Protein AF-A0A0W8DKG9-F1 (afdb_monomer)

Sequence (218 aa):
MPPPSVHRSPLKRLSLSPPVWKDQLRQRCLQRLKRDRSELLAKLRRPGARTSVSEEIQRLVAHEQHDASLSTSTAASVDDLLLMGRLKESDYLEIVHALEDALRQETEEEMDEDEELRLAEHMAELEDAELEAMLANMDLMDESQQPQQSSPEEQHQEFISVLCPICKADYLREHADTQTSVPFVTCGCGFTFHVKYVYHSVLEDFQDKIVNAFMTHR

InterPro domains:
  IPR028156 RPA-interacting protein [PTHR31742] (3-217)
  IPR028158 RPA-interacting protein, N-terminal domain [PF14766] (7-47)
  IPR028159 RPA-interacting protein, C-terminal domain [PF14768] (163-217)

Secondary structure (DSSP, 8-state):
-PPP-----------SSPPHHHHHHHHHHHHHHHHHHHHHHHHHTSTT--S-HHHHHHHHHHHHHHHHHH---S---HHHHHHTTSS-HHHHHHHHHHHHHHHHHHHHHHS-HHHHHHHHHHHHHHHHHHHHHHHHHHHTTTS-------------------B-TTTSSSBPEEE---TTS--EEE-TTS-EEE-SS-SS-HHHHHHHHHHHHHHHT-

Structure (mmCIF, N/CA/C/O backbone):
data_AF-A0A0W8DKG9-F1
#
_entry.id   AF-A0A0W8DKG9-F1
#
loop_
_atom_site.group_PDB
_atom_site.id
_atom_site.type_symbol
_atom_site.label_atom_id
_atom_site.label_alt_id
_atom_site.label_comp_id
_atom_site.label_asym_id
_atom_site.label_entity_id
_atom_site.label_seq_id
_atom_site.pdbx_PDB_ins_code
_atom_site.Cartn_x
_atom_site.Cartn_y
_atom_site.Cartn_z
_atom_site.occupancy
_atom_site.B_iso_or_equiv
_atom_site.auth_seq_id
_atom_site.auth_comp_id
_atom_site.auth_asym_id
_atom_site.auth_atom_id
_atom_site.pdbx_PDB_model_num
ATOM 1 N N . MET A 1 1 ? 63.522 -15.521 -38.983 1.00 48.81 1 MET A N 1
ATOM 2 C CA . MET A 1 1 ? 62.617 -15.662 -37.823 1.00 48.81 1 MET A CA 1
ATOM 3 C C . MET A 1 1 ? 61.750 -14.415 -37.744 1.00 48.81 1 MET A C 1
ATOM 5 O O . MET A 1 1 ? 62.336 -13.338 -37.741 1.00 48.81 1 MET A O 1
ATOM 9 N N . PRO A 1 2 ? 60.411 -14.511 -37.752 1.00 51.56 2 PRO A N 1
ATOM 10 C CA . PRO A 1 2 ? 59.555 -13.354 -37.511 1.00 51.56 2 PRO A CA 1
ATOM 11 C C . PRO A 1 2 ? 59.379 -13.119 -35.992 1.00 51.56 2 PRO A C 1
ATOM 13 O O . PRO A 1 2 ? 59.426 -14.089 -35.231 1.00 51.56 2 PRO A O 1
ATOM 16 N N . PRO A 1 3 ? 59.203 -11.866 -35.528 1.00 60.31 3 PRO A N 1
ATOM 17 C CA . PRO A 1 3 ? 58.921 -11.555 -34.124 1.00 60.31 3 PRO A CA 1
ATOM 18 C C . PRO A 1 3 ? 57.450 -11.860 -33.763 1.00 60.31 3 PRO A C 1
ATOM 20 O O . PRO A 1 3 ? 56.617 -12.006 -34.662 1.00 60.31 3 PRO A O 1
ATOM 23 N N . PRO A 1 4 ? 57.114 -11.999 -32.464 1.00 50.09 4 PRO A N 1
ATOM 24 C CA . PRO A 1 4 ? 55.884 -12.648 -32.032 1.00 50.09 4 PRO A CA 1
ATOM 25 C C . PRO A 1 4 ? 54.652 -11.759 -32.226 1.00 50.09 4 PRO A C 1
ATOM 27 O O . PRO A 1 4 ? 54.678 -10.545 -32.018 1.00 50.09 4 PRO A O 1
ATOM 30 N N . SER A 1 5 ? 53.545 -12.405 -32.588 1.00 51.34 5 SER A N 1
ATOM 31 C CA . SER A 1 5 ? 52.209 -11.823 -32.647 1.00 51.34 5 SER A CA 1
ATOM 32 C C . SER A 1 5 ? 51.781 -11.329 -31.265 1.00 51.34 5 SER A C 1
ATOM 34 O O . SER A 1 5 ? 51.557 -12.124 -30.349 1.00 51.34 5 SER A O 1
ATOM 36 N N . VAL A 1 6 ? 51.626 -10.015 -31.118 1.00 48.12 6 VAL A N 1
ATOM 37 C CA . VAL A 1 6 ? 51.018 -9.408 -29.933 1.00 48.12 6 VAL A CA 1
ATOM 38 C C . VAL A 1 6 ? 49.518 -9.699 -29.979 1.00 48.12 6 VAL A C 1
ATOM 40 O O . VAL A 1 6 ? 48.745 -8.967 -30.597 1.00 48.12 6 VAL A O 1
ATOM 43 N N . HIS A 1 7 ? 49.099 -10.787 -29.333 1.00 46.31 7 HIS A N 1
ATOM 44 C CA . HIS A 1 7 ? 47.700 -11.005 -28.986 1.00 46.31 7 HIS A CA 1
ATOM 45 C C . HIS A 1 7 ? 47.266 -9.879 -28.041 1.00 46.31 7 HIS A C 1
ATOM 47 O O . HIS A 1 7 ? 47.503 -9.920 -26.835 1.00 46.31 7 HIS A O 1
ATOM 53 N N . ARG A 1 8 ? 46.633 -8.841 -28.595 1.00 50.34 8 ARG A N 1
ATOM 54 C CA . ARG A 1 8 ? 45.834 -7.904 -27.807 1.00 50.34 8 ARG A CA 1
ATOM 55 C C . ARG A 1 8 ? 44.594 -8.648 -27.329 1.00 50.34 8 ARG A C 1
ATOM 57 O O . ARG A 1 8 ? 43.607 -8.751 -28.051 1.00 50.34 8 ARG A O 1
ATOM 64 N N . SER A 1 9 ? 44.653 -9.168 -26.111 1.00 56.31 9 SER A N 1
ATOM 65 C CA . SER A 1 9 ? 43.467 -9.563 -25.361 1.00 56.31 9 SER A CA 1
ATOM 66 C C . SER A 1 9 ? 42.552 -8.339 -25.243 1.00 56.31 9 SER A C 1
ATOM 68 O O . SER A 1 9 ? 43.002 -7.308 -24.730 1.00 56.31 9 SER A O 1
ATOM 70 N N . PRO A 1 10 ? 41.286 -8.387 -25.690 1.00 50.31 10 PRO A N 1
ATOM 71 C CA . PRO A 1 10 ? 40.353 -7.331 -25.365 1.00 50.31 10 PRO A CA 1
ATOM 72 C C . PRO A 1 10 ? 40.007 -7.503 -23.888 1.00 50.31 10 PRO A C 1
ATOM 74 O O . PRO A 1 10 ? 39.179 -8.336 -23.523 1.00 50.31 10 PRO A O 1
ATOM 77 N N . LEU A 1 11 ? 40.670 -6.725 -23.029 1.00 48.94 11 LEU A N 1
ATOM 78 C CA . LEU A 1 11 ? 40.200 -6.464 -21.675 1.00 48.94 11 LEU A C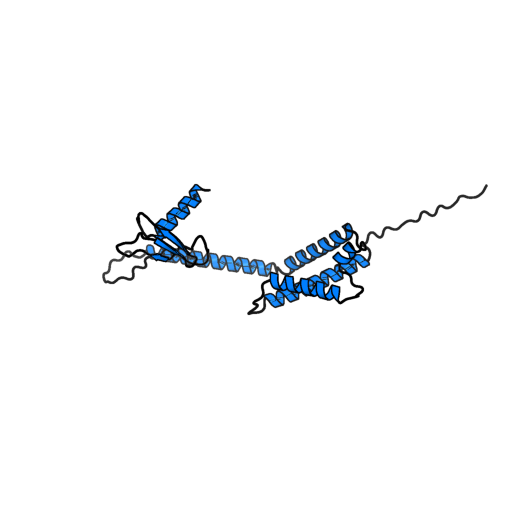A 1
ATOM 79 C C . LEU A 1 11 ? 38.832 -5.787 -21.803 1.00 48.94 11 LEU A C 1
ATOM 81 O O . LEU A 1 11 ? 38.726 -4.562 -21.874 1.00 48.94 11 LEU A O 1
ATOM 85 N N . LYS A 1 12 ? 37.775 -6.601 -21.868 1.00 55.97 12 LYS A N 1
ATOM 86 C CA . LYS A 1 12 ? 36.415 -6.170 -21.566 1.00 55.97 12 LYS A CA 1
ATOM 87 C C . LYS A 1 12 ? 36.446 -5.735 -20.106 1.00 55.97 12 LYS A C 1
ATOM 89 O O . LYS A 1 12 ? 36.314 -6.560 -19.210 1.00 55.97 12 LYS A O 1
ATOM 94 N N . ARG A 1 13 ? 36.691 -4.443 -19.868 1.00 51.81 13 ARG A N 1
ATOM 95 C CA . ARG A 1 13 ? 36.361 -3.811 -18.593 1.00 51.81 13 ARG A CA 1
ATOM 96 C C . ARG A 1 13 ? 34.865 -4.016 -18.403 1.00 51.81 13 ARG A C 1
ATOM 98 O O . ARG A 1 13 ? 34.060 -3.339 -19.034 1.00 51.81 13 ARG A O 1
ATOM 105 N N . LEU A 1 14 ? 34.514 -5.010 -17.598 1.00 50.00 14 LEU A N 1
ATOM 106 C CA . LEU A 1 14 ? 33.187 -5.135 -17.033 1.00 50.00 14 LEU A CA 1
ATOM 107 C C . LEU A 1 14 ? 33.022 -3.907 -16.139 1.00 50.00 14 LEU A C 1
ATOM 109 O O . LEU A 1 14 ? 33.659 -3.797 -15.095 1.00 50.00 14 LEU A O 1
ATOM 113 N N . SER A 1 15 ? 32.258 -2.933 -16.627 1.00 54.09 15 SER A N 1
ATOM 114 C CA . SER A 1 15 ? 31.672 -1.889 -15.796 1.00 54.09 15 SER A CA 1
ATOM 115 C C . SER A 1 15 ? 30.956 -2.596 -14.649 1.00 54.09 15 SER A C 1
ATOM 117 O O . SER A 1 15 ? 29.975 -3.292 -14.890 1.00 54.09 15 SER A O 1
ATOM 119 N N . LEU A 1 16 ? 31.494 -2.488 -13.433 1.00 56.00 16 LEU A N 1
ATOM 120 C CA . LEU A 1 16 ? 30.865 -3.025 -12.221 1.00 56.00 16 LEU A CA 1
ATOM 121 C C . LEU A 1 16 ? 29.609 -2.227 -11.833 1.00 56.00 16 LEU A C 1
ATOM 123 O O . LEU A 1 16 ? 28.861 -2.648 -10.960 1.00 56.00 16 LEU A O 1
ATOM 127 N N . SER A 1 17 ? 29.373 -1.086 -12.481 1.00 56.97 17 SER A N 1
ATOM 128 C CA . SER A 1 17 ? 28.157 -0.294 -12.355 1.00 56.97 17 SER A CA 1
ATOM 129 C C . SER A 1 17 ? 27.068 -0.803 -13.309 1.00 56.97 17 SER A C 1
ATOM 131 O O . SER A 1 17 ? 27.380 -1.100 -14.476 1.00 56.97 17 SER A O 1
ATOM 133 N N . PRO A 1 18 ? 25.801 -0.875 -12.849 1.00 63.06 18 PRO A N 1
ATOM 134 C CA . PRO A 1 18 ? 24.657 -1.137 -13.708 1.00 63.06 18 PRO A CA 1
ATOM 135 C C . PRO A 1 18 ? 24.666 -0.215 -14.936 1.00 63.06 18 PRO A C 1
ATOM 137 O O . PRO A 1 18 ? 25.119 0.930 -14.859 1.00 63.06 18 PRO A O 1
ATOM 140 N N . PRO A 1 19 ? 24.199 -0.688 -16.102 1.00 75.25 19 PRO A N 1
ATOM 141 C CA . PRO A 1 19 ? 24.061 0.172 -17.264 1.00 75.25 19 PRO A CA 1
ATOM 142 C C . PRO A 1 19 ? 23.218 1.412 -16.938 1.00 75.25 19 PRO A C 1
ATOM 144 O O . PRO A 1 19 ? 22.132 1.279 -16.387 1.00 75.25 19 PRO A O 1
ATOM 147 N N . VAL A 1 20 ? 23.664 2.597 -17.364 1.00 79.50 20 VAL A N 1
ATOM 148 C CA . VAL A 1 20 ? 23.000 3.893 -17.094 1.00 79.50 20 VAL A CA 1
ATOM 149 C C . VAL A 1 20 ? 21.505 3.895 -17.456 1.00 79.50 20 VAL A C 1
ATOM 151 O O . VAL A 1 20 ? 20.701 4.553 -16.803 1.00 79.50 20 VAL A O 1
ATOM 154 N N . TRP A 1 21 ? 21.103 3.131 -18.478 1.00 80.69 21 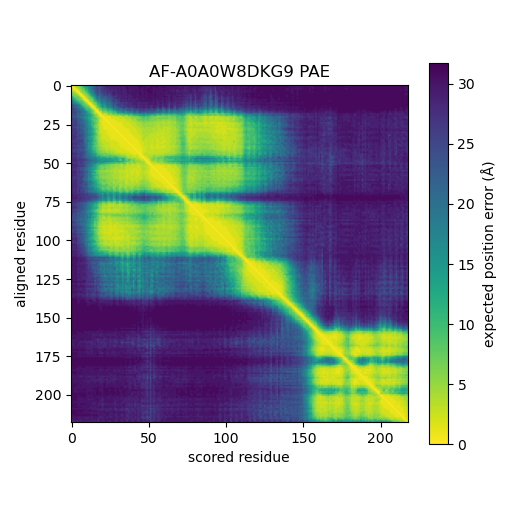TRP A N 1
ATOM 155 C CA . TRP A 1 21 ? 19.696 3.003 -18.865 1.00 80.69 21 TRP A CA 1
ATOM 156 C C . TRP A 1 21 ? 18.840 2.297 -17.801 1.00 80.69 21 TRP A C 1
ATOM 158 O O . TRP A 1 21 ? 17.660 2.619 -17.681 1.00 80.69 21 TRP A O 1
ATOM 168 N N . LYS A 1 22 ? 19.414 1.367 -17.020 1.00 82.94 22 LYS A N 1
ATOM 169 C CA . LYS A 1 22 ? 18.720 0.696 -15.914 1.00 82.94 22 LYS A CA 1
ATOM 170 C C . LYS A 1 22 ? 18.409 1.692 -14.810 1.00 82.94 22 LYS A C 1
ATOM 172 O O . LYS A 1 22 ? 17.270 1.753 -14.366 1.00 82.94 22 LYS A O 1
ATOM 177 N N . ASP A 1 23 ? 19.386 2.506 -14.424 1.00 84.38 23 ASP A N 1
ATOM 178 C CA . ASP A 1 23 ? 19.200 3.514 -13.377 1.00 84.38 23 ASP A CA 1
ATOM 179 C C . ASP A 1 23 ? 18.172 4.568 -13.803 1.00 84.38 23 ASP A C 1
ATOM 181 O O . ASP A 1 23 ? 17.287 4.926 -13.032 1.00 84.38 23 ASP A O 1
ATOM 185 N N . GLN A 1 24 ? 18.208 4.998 -15.067 1.00 85.88 24 GLN A N 1
ATOM 186 C CA . GLN A 1 24 ? 17.189 5.893 -15.623 1.00 85.88 24 GLN A CA 1
ATOM 187 C C . GLN A 1 24 ? 15.792 5.260 -15.622 1.00 85.88 24 GLN A C 1
ATOM 189 O O . GLN A 1 24 ? 14.810 5.936 -15.313 1.00 85.88 24 GLN A O 1
ATOM 194 N N . LEU A 1 25 ? 15.686 3.972 -15.962 1.00 86.81 25 LEU A N 1
ATOM 195 C CA . LEU A 1 25 ? 14.416 3.250 -15.946 1.00 86.81 25 LEU A CA 1
ATOM 196 C C . LEU A 1 25 ? 13.877 3.108 -14.518 1.00 86.81 25 LEU A C 1
ATOM 198 O O . LEU A 1 25 ? 12.704 3.404 -14.290 1.00 86.81 25 LEU A O 1
ATOM 202 N N . ARG A 1 26 ? 14.732 2.743 -13.555 1.00 88.38 26 ARG A N 1
ATOM 203 C CA . ARG A 1 26 ? 14.388 2.683 -12.126 1.00 88.38 26 ARG A CA 1
ATOM 204 C C . ARG A 1 26 ? 13.897 4.025 -11.621 1.00 88.38 26 ARG A C 1
ATOM 206 O O . ARG A 1 26 ? 12.799 4.098 -11.082 1.00 88.38 26 ARG A O 1
ATOM 213 N N . GLN A 1 27 ? 14.657 5.090 -11.870 1.00 87.12 27 GLN A N 1
ATOM 214 C CA . GLN A 1 27 ? 14.311 6.432 -11.414 1.00 87.12 27 GLN A CA 1
ATOM 215 C C . GLN A 1 27 ? 12.954 6.879 -11.959 1.00 87.12 27 GLN A C 1
ATOM 217 O O . GLN A 1 27 ? 12.133 7.417 -11.220 1.00 87.12 27 GLN A O 1
ATOM 222 N N . ARG A 1 28 ? 12.680 6.611 -13.240 1.00 88.06 28 ARG A N 1
ATOM 223 C CA . ARG A 1 28 ? 11.377 6.908 -13.848 1.00 88.06 28 ARG A CA 1
ATOM 224 C C . ARG A 1 28 ? 10.240 6.107 -13.217 1.00 88.06 28 ARG A C 1
ATOM 226 O O . ARG A 1 28 ? 9.154 6.652 -13.034 1.00 88.06 28 ARG A O 1
ATOM 233 N N . CYS A 1 29 ? 10.465 4.830 -12.910 1.00 88.81 29 CYS A N 1
ATOM 234 C CA . CYS A 1 29 ? 9.458 3.998 -12.254 1.00 88.81 29 CYS A CA 1
ATOM 235 C C . CYS A 1 29 ? 9.177 4.483 -10.837 1.00 88.81 29 CYS A C 1
ATOM 237 O O . CYS A 1 29 ? 8.016 4.661 -10.487 1.00 88.81 29 CYS A O 1
ATOM 239 N N . LEU A 1 30 ? 10.225 4.795 -10.077 1.00 88.81 30 LEU A N 1
ATOM 240 C CA . LEU A 1 30 ? 10.099 5.306 -8.721 1.00 88.81 30 LEU A CA 1
ATOM 241 C C . LEU A 1 30 ? 9.364 6.650 -8.695 1.00 88.81 30 LEU A C 1
ATOM 243 O O . LEU A 1 30 ? 8.435 6.831 -7.919 1.00 88.81 30 LEU A O 1
ATOM 247 N N . GLN A 1 31 ? 9.722 7.581 -9.583 1.00 88.75 31 GLN A N 1
ATOM 248 C CA . GLN A 1 31 ? 9.040 8.875 -9.683 1.00 88.75 31 GLN A CA 1
ATOM 249 C C . GLN A 1 31 ? 7.557 8.730 -10.031 1.00 88.75 31 GLN A C 1
ATOM 251 O O . GLN A 1 31 ? 6.726 9.432 -9.455 1.00 88.75 31 GLN A O 1
ATOM 256 N N . ARG A 1 32 ? 7.222 7.821 -10.956 1.00 87.44 32 ARG A N 1
ATOM 257 C CA . ARG A 1 32 ? 5.829 7.517 -11.305 1.00 87.44 32 ARG A CA 1
ATOM 258 C C . ARG A 1 32 ? 5.075 6.985 -10.089 1.00 87.44 32 ARG A C 1
ATOM 260 O O . ARG A 1 32 ? 4.057 7.551 -9.719 1.00 87.44 32 ARG A O 1
ATOM 267 N N . LEU A 1 33 ? 5.636 5.980 -9.427 1.00 88.06 33 LEU A N 1
ATOM 268 C CA . LEU A 1 33 ? 5.049 5.343 -8.254 1.00 88.06 33 LEU A CA 1
ATOM 269 C C . LEU A 1 33 ? 4.805 6.339 -7.109 1.00 88.06 33 LEU A C 1
ATOM 271 O O . LEU A 1 33 ? 3.706 6.384 -6.564 1.00 88.06 33 LEU A O 1
ATOM 275 N N . LYS A 1 34 ? 5.790 7.192 -6.795 1.00 88.31 34 LYS A N 1
ATOM 276 C CA . LYS A 1 34 ? 5.674 8.233 -5.758 1.00 88.31 34 LYS A CA 1
ATOM 277 C C . LYS A 1 34 ? 4.589 9.258 -6.078 1.00 88.31 34 LYS A C 1
ATOM 279 O O . LYS A 1 34 ? 3.793 9.631 -5.216 1.00 88.31 34 LYS A O 1
ATOM 284 N N . ARG A 1 35 ? 4.520 9.706 -7.333 1.00 88.75 35 ARG A N 1
ATOM 285 C CA . ARG A 1 35 ? 3.457 10.607 -7.793 1.00 88.75 35 ARG A CA 1
ATOM 286 C C . ARG A 1 35 ? 2.083 9.946 -7.655 1.00 88.75 35 ARG A C 1
ATOM 288 O O . ARG A 1 35 ? 1.186 10.545 -7.076 1.00 88.75 35 ARG A O 1
ATOM 295 N N . ASP A 1 36 ? 1.934 8.719 -8.137 1.00 88.75 36 ASP A N 1
ATOM 296 C CA . ASP A 1 36 ? 0.637 8.043 -8.160 1.00 88.75 36 ASP A CA 1
ATOM 297 C C . ASP A 1 36 ? 0.168 7.712 -6.725 1.00 88.75 36 ASP A C 1
ATOM 299 O O . ASP A 1 36 ? -0.998 7.926 -6.389 1.00 88.75 36 ASP A O 1
ATOM 303 N N . ARG A 1 37 ? 1.089 7.307 -5.834 1.00 87.50 37 ARG A N 1
ATOM 304 C CA . ARG A 1 37 ? 0.837 7.124 -4.392 1.00 87.50 37 ARG A CA 1
ATOM 305 C C . ARG A 1 37 ? 0.432 8.430 -3.711 1.00 87.50 37 ARG A C 1
ATOM 307 O O . ARG A 1 37 ? -0.574 8.449 -3.006 1.00 87.50 37 ARG A O 1
ATOM 314 N N . SER A 1 38 ? 1.187 9.513 -3.898 1.00 87.94 38 SER A N 1
ATOM 315 C CA . SER A 1 38 ? 0.877 10.799 -3.252 1.00 87.94 38 SER A CA 1
ATOM 316 C C . SER A 1 38 ? -0.480 11.351 -3.698 1.00 87.94 38 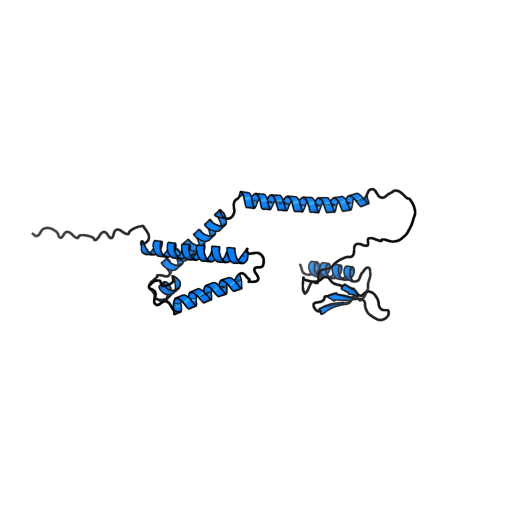SER A C 1
ATOM 318 O O . SER A 1 38 ? -1.261 11.810 -2.864 1.00 87.94 38 SER A O 1
ATOM 320 N N . GLU A 1 39 ? -0.814 11.232 -4.985 1.00 89.50 39 GLU A N 1
ATOM 321 C CA . GLU A 1 39 ? -2.123 11.623 -5.508 1.00 89.50 39 GLU A CA 1
ATOM 322 C C . GLU A 1 39 ? -3.251 10.751 -4.935 1.00 89.50 39 GLU A C 1
ATOM 324 O O . GLU A 1 39 ? -4.290 11.273 -4.518 1.00 89.50 39 GLU A O 1
ATOM 329 N N . LEU A 1 40 ? -3.042 9.433 -4.871 1.00 89.50 40 LEU A N 1
ATOM 330 C CA . LEU A 1 40 ? -3.988 8.490 -4.282 1.00 89.50 40 LEU A CA 1
ATOM 331 C C . LEU A 1 40 ? -4.256 8.810 -2.807 1.00 89.50 40 LEU A C 1
ATOM 333 O O . LEU A 1 40 ? -5.409 8.961 -2.404 1.00 89.50 40 LEU A O 1
ATOM 337 N N . LEU A 1 41 ? -3.204 8.976 -2.005 1.00 87.88 41 LEU A N 1
ATOM 338 C CA . LEU A 1 41 ? -3.324 9.308 -0.587 1.00 87.88 41 LEU A CA 1
ATOM 339 C C . LEU A 1 41 ? -4.009 10.664 -0.378 1.00 87.88 41 LEU A C 1
ATOM 341 O O . LEU A 1 41 ? -4.869 10.786 0.493 1.00 87.88 41 LEU A O 1
ATOM 345 N N . ALA A 1 42 ? -3.697 11.670 -1.199 1.00 88.44 42 ALA A N 1
ATOM 346 C CA . ALA A 1 42 ? -4.357 12.973 -1.139 1.00 88.44 42 ALA A CA 1
ATOM 347 C C . ALA A 1 42 ? -5.862 12.894 -1.456 1.00 88.44 42 ALA A C 1
ATOM 349 O O . ALA A 1 42 ? -6.659 13.623 -0.860 1.00 88.44 42 ALA A O 1
ATOM 350 N N . LYS A 1 43 ? -6.272 12.009 -2.376 1.00 88.31 43 LYS A N 1
ATOM 351 C CA . LYS A 1 43 ? -7.692 11.748 -2.666 1.00 88.31 43 LYS A CA 1
ATOM 352 C C . LYS A 1 43 ? -8.383 11.055 -1.496 1.00 88.31 43 LYS A C 1
ATOM 354 O O . LYS A 1 43 ? -9.462 11.489 -1.101 1.00 88.31 43 LYS A O 1
ATOM 359 N N . LEU A 1 44 ? -7.757 10.024 -0.931 1.00 86.88 44 LEU A N 1
ATOM 360 C CA . LEU A 1 44 ? -8.333 9.211 0.144 1.00 86.88 44 LEU A CA 1
ATOM 361 C C . LEU A 1 44 ? -8.441 9.964 1.475 1.00 86.88 44 LEU A C 1
ATOM 363 O O . LEU A 1 44 ? -9.420 9.795 2.192 1.00 86.88 44 LEU A O 1
ATOM 367 N N . ARG A 1 45 ? -7.472 10.831 1.792 1.00 87.31 45 ARG A N 1
ATOM 368 C CA . ARG A 1 45 ? -7.476 11.644 3.022 1.00 87.31 45 ARG A CA 1
ATOM 369 C C . ARG A 1 45 ? -8.437 12.836 2.963 1.00 87.31 45 ARG A C 1
ATOM 371 O O . ARG A 1 45 ? -8.618 13.529 3.962 1.00 87.31 45 ARG A O 1
ATOM 378 N N . ARG A 1 46 ? -9.050 13.122 1.807 1.00 87.06 46 ARG A N 1
ATOM 379 C CA . ARG A 1 46 ? -9.972 14.254 1.665 1.00 87.06 46 ARG A CA 1
ATOM 380 C C . ARG A 1 46 ? -11.255 13.998 2.476 1.00 87.06 46 ARG A C 1
ATOM 382 O O . ARG A 1 46 ? -11.881 12.953 2.291 1.00 87.06 46 ARG A O 1
ATOM 389 N N . PRO A 1 47 ? -11.722 14.964 3.289 1.00 79.12 47 PRO A N 1
ATOM 390 C CA . PRO A 1 47 ? -13.014 14.856 3.959 1.00 79.12 47 PRO A CA 1
ATOM 391 C C . PRO A 1 47 ? -14.137 14.606 2.942 1.00 79.12 47 PRO A C 1
ATOM 393 O O . PRO A 1 47 ? -14.303 15.371 1.991 1.00 79.12 47 PRO A O 1
ATOM 396 N N . GLY A 1 48 ? -14.891 13.519 3.120 1.00 78.62 48 GLY A N 1
ATOM 397 C CA . GLY A 1 48 ? -15.966 13.126 2.203 1.00 78.62 48 GLY A CA 1
ATOM 398 C C . GLY A 1 48 ? -15.529 12.296 0.990 1.00 78.62 48 GLY A C 1
ATOM 399 O O . GLY A 1 48 ? -16.321 12.146 0.057 1.00 78.62 48 GLY A O 1
ATOM 400 N N . ALA A 1 49 ? -14.310 11.744 0.978 1.00 81.25 49 ALA A N 1
ATOM 401 C CA . ALA A 1 49 ? -13.933 10.706 0.022 1.00 81.25 49 ALA A CA 1
ATOM 402 C C . ALA A 1 49 ? -14.916 9.522 0.118 1.00 81.25 49 ALA A C 1
ATOM 404 O O . ALA A 1 49 ? -15.133 8.956 1.186 1.00 81.25 49 ALA A O 1
ATOM 405 N N . ARG A 1 50 ? -15.555 9.180 -1.005 1.00 80.88 50 ARG A N 1
ATOM 406 C CA . ARG A 1 50 ? -16.541 8.085 -1.101 1.00 80.88 50 ARG A CA 1
ATOM 407 C C . ARG A 1 50 ? -15.998 6.841 -1.792 1.00 80.88 50 ARG A C 1
ATOM 409 O O . ARG A 1 50 ? -16.708 5.851 -1.904 1.00 80.88 50 ARG A O 1
ATOM 416 N N . THR A 1 51 ? -14.779 6.927 -2.302 1.00 82.12 51 THR A N 1
ATOM 417 C CA . THR A 1 51 ? -14.176 5.911 -3.155 1.00 82.12 51 THR A CA 1
ATOM 418 C C . THR A 1 51 ? -13.231 5.059 -2.337 1.00 82.12 51 THR A C 1
ATOM 420 O O . THR A 1 51 ? -12.400 5.587 -1.596 1.00 82.12 51 THR A O 1
ATOM 423 N N . SER A 1 52 ? -13.349 3.745 -2.480 1.00 86.81 52 SER A N 1
ATOM 424 C CA . SER A 1 52 ? -12.441 2.821 -1.805 1.00 86.81 52 SER A CA 1
ATOM 425 C C . SER A 1 52 ? -11.041 2.862 -2.429 1.00 86.81 52 SER A C 1
ATOM 427 O O . SER A 1 52 ? -10.866 3.240 -3.591 1.00 86.81 52 SER A O 1
ATOM 429 N N . VAL A 1 53 ? -10.037 2.419 -1.666 1.00 86.62 53 VAL A N 1
ATOM 430 C CA . VAL A 1 53 ? -8.659 2.235 -2.157 1.00 86.62 53 VAL A CA 1
ATOM 431 C C . VAL A 1 53 ? -8.654 1.383 -3.431 1.00 86.62 53 VAL A C 1
ATOM 433 O O . VAL A 1 53 ? -8.046 1.758 -4.431 1.00 86.62 53 VAL A O 1
ATOM 436 N N . SER A 1 54 ? -9.395 0.273 -3.425 1.00 88.75 54 SER A N 1
ATOM 437 C CA . SER A 1 54 ? -9.489 -0.654 -4.555 1.00 88.75 54 SER A CA 1
ATOM 438 C C . SER A 1 54 ? -10.058 -0.003 -5.820 1.00 88.75 54 SER A C 1
ATOM 440 O O . SER A 1 54 ? -9.562 -0.262 -6.914 1.00 88.75 54 SER A O 1
ATOM 442 N N . GLU A 1 55 ? -11.069 0.860 -5.694 1.00 90.25 55 GLU A N 1
ATOM 443 C CA . GLU A 1 55 ? -11.666 1.573 -6.833 1.00 90.25 55 GLU A CA 1
ATOM 444 C C . GLU A 1 55 ? -10.717 2.601 -7.456 1.00 90.25 55 GLU A C 1
ATOM 446 O O . GLU A 1 55 ? -10.711 2.787 -8.673 1.00 90.25 55 GLU A O 1
ATOM 451 N N . GLU A 1 56 ? -9.930 3.299 -6.638 1.00 89.88 56 GLU A N 1
ATOM 452 C CA . GLU A 1 56 ? -8.918 4.231 -7.141 1.00 89.88 56 GLU A CA 1
ATOM 453 C C . GLU A 1 56 ? -7.758 3.483 -7.813 1.00 89.88 56 GLU A C 1
ATOM 455 O O . GLU A 1 56 ? -7.328 3.880 -8.895 1.00 89.88 56 GLU A O 1
ATOM 460 N N . ILE A 1 57 ? -7.310 2.355 -7.245 1.00 88.94 57 ILE A N 1
ATOM 461 C CA . ILE A 1 57 ? -6.297 1.489 -7.872 1.00 88.94 57 ILE A CA 1
ATOM 462 C C . ILE A 1 57 ? -6.786 0.991 -9.236 1.00 88.94 57 ILE A C 1
ATOM 464 O O . ILE A 1 57 ? -6.060 1.084 -10.224 1.00 88.94 57 ILE A O 1
ATOM 468 N N . GLN A 1 58 ? -8.033 0.518 -9.329 1.00 90.56 58 GLN A N 1
ATOM 469 C CA . GLN A 1 58 ? -8.611 0.089 -10.607 1.00 90.56 58 GLN A CA 1
ATOM 470 C C . GLN A 1 58 ? -8.647 1.224 -11.635 1.00 90.56 58 GLN A C 1
ATOM 472 O O . GLN A 1 58 ? -8.367 0.992 -12.811 1.00 90.56 58 GLN A O 1
ATOM 477 N N . ARG A 1 59 ? -8.949 2.456 -11.209 1.00 89.50 59 ARG A N 1
ATOM 478 C CA . ARG A 1 59 ? -8.921 3.628 -12.094 1.00 89.50 59 ARG A CA 1
ATOM 479 C C . ARG A 1 59 ? -7.517 3.974 -12.575 1.00 89.50 59 ARG A C 1
ATOM 481 O O . ARG A 1 59 ? -7.372 4.287 -13.752 1.00 89.50 59 ARG A O 1
ATOM 488 N N . LEU A 1 60 ? -6.505 3.889 -11.712 1.00 87.06 60 LEU A N 1
ATOM 489 C CA . LEU A 1 60 ? -5.106 4.095 -12.100 1.00 87.06 60 LEU A CA 1
ATOM 490 C C . LEU A 1 60 ? -4.667 3.069 -13.151 1.00 87.06 60 LEU A C 1
ATOM 492 O O . LEU A 1 60 ? -4.145 3.450 -14.196 1.00 87.06 60 LEU A O 1
ATOM 496 N N . VAL A 1 61 ? -4.973 1.787 -12.930 1.00 86.94 61 VAL A N 1
ATOM 497 C CA . VAL A 1 61 ? -4.672 0.712 -13.889 1.00 86.94 61 VAL A CA 1
ATOM 498 C C . VAL A 1 61 ? -5.398 0.933 -15.219 1.00 86.94 61 VAL A C 1
ATOM 500 O O . VAL A 1 61 ? -4.795 0.807 -16.283 1.00 86.94 61 VAL A O 1
ATOM 503 N N . ALA A 1 62 ? -6.683 1.295 -15.184 1.00 87.50 62 ALA A N 1
ATOM 504 C CA . ALA A 1 62 ? -7.453 1.569 -16.395 1.00 87.50 62 ALA A CA 1
ATOM 505 C C . ALA A 1 62 ? -6.898 2.773 -17.176 1.00 87.50 62 ALA A C 1
ATOM 507 O O . ALA A 1 62 ? -6.841 2.736 -18.405 1.00 87.50 62 ALA A O 1
ATOM 508 N N . HIS A 1 63 ? -6.459 3.821 -16.473 1.00 84.94 63 HIS A N 1
ATOM 509 C CA . HIS A 1 63 ? -5.812 4.981 -17.081 1.00 84.94 63 HIS A CA 1
ATOM 510 C C . HIS A 1 63 ? -4.478 4.602 -17.733 1.00 84.94 63 HIS A C 1
ATOM 512 O O . HIS A 1 63 ? -4.224 5.001 -18.865 1.00 84.94 63 HIS A O 1
ATOM 518 N N . GLU A 1 64 ? -3.651 3.790 -17.069 1.00 81.31 64 GLU A N 1
ATOM 519 C CA . GLU A 1 64 ? -2.364 3.330 -17.608 1.00 81.31 64 GLU A CA 1
ATOM 520 C C . GLU A 1 64 ? -2.553 2.455 -18.857 1.00 81.31 64 GLU A C 1
ATOM 522 O O . GLU A 1 64 ? -1.871 2.654 -19.861 1.00 81.31 64 GLU A O 1
ATOM 527 N N . GLN A 1 65 ? -3.537 1.550 -18.852 1.00 81.88 65 GLN A N 1
ATOM 528 C CA . GLN A 1 65 ? -3.881 0.741 -20.028 1.00 81.88 65 GLN A CA 1
ATOM 529 C C . GLN A 1 65 ? -4.388 1.597 -21.195 1.00 81.88 65 GLN A C 1
ATOM 531 O O . GLN A 1 65 ? -4.031 1.364 -22.353 1.00 81.88 65 GLN A O 1
ATOM 536 N N . HIS A 1 66 ? -5.212 2.601 -20.901 1.00 82.06 66 HIS A N 1
ATOM 537 C CA . HIS A 1 66 ? -5.720 3.523 -21.907 1.00 82.06 66 HIS A CA 1
ATOM 538 C C . HIS A 1 66 ? -4.591 4.382 -22.501 1.00 82.06 66 HIS A C 1
ATOM 540 O O . HIS A 1 66 ? -4.475 4.481 -23.725 1.00 82.06 66 HIS A O 1
ATOM 546 N N . ASP A 1 67 ? -3.702 4.919 -21.666 1.00 76.81 67 ASP A N 1
ATOM 547 C CA . ASP A 1 67 ? -2.529 5.680 -22.103 1.00 76.81 67 ASP A CA 1
ATOM 548 C C . ASP A 1 67 ? -1.566 4.833 -22.934 1.00 76.81 67 ASP A C 1
ATOM 550 O O . ASP A 1 67 ? -1.063 5.313 -23.952 1.00 76.81 67 ASP A O 1
ATOM 554 N N . ALA A 1 68 ? -1.347 3.571 -22.554 1.00 72.31 68 ALA A N 1
ATOM 555 C CA . ALA A 1 68 ? -0.547 2.621 -23.323 1.00 72.31 68 ALA A CA 1
ATOM 556 C C . ALA A 1 68 ? -1.161 2.330 -24.704 1.00 72.31 68 ALA A C 1
ATOM 558 O O . ALA A 1 68 ? -0.431 2.158 -25.678 1.00 72.31 68 ALA A O 1
ATOM 559 N N . SER A 1 69 ? -2.495 2.325 -24.814 1.00 71.81 69 SER A N 1
ATOM 560 C CA . SER A 1 69 ? -3.198 2.093 -26.083 1.00 71.81 69 SER A CA 1
ATOM 561 C C . SER A 1 69 ? -3.183 3.298 -27.034 1.00 71.81 69 SER A C 1
ATOM 563 O O . SER A 1 69 ? -3.158 3.121 -28.252 1.00 71.81 69 SER A O 1
ATOM 565 N N . LEU A 1 70 ? -3.181 4.522 -26.493 1.00 70.06 70 LEU A N 1
ATOM 566 C CA . LEU A 1 70 ? -3.178 5.770 -27.267 1.00 70.06 70 LEU A CA 1
ATOM 567 C C . LEU A 1 70 ? -1.772 6.273 -27.587 1.00 70.06 70 LEU A C 1
ATOM 569 O O . LEU A 1 70 ? -1.557 6.962 -28.586 1.00 70.06 70 LEU A O 1
ATOM 573 N N . SER A 1 71 ? -0.806 5.947 -26.736 1.00 57.69 71 SER A N 1
ATOM 574 C CA . SER A 1 71 ? 0.573 6.354 -26.917 1.00 57.69 71 SER A CA 1
ATOM 575 C C . SER A 1 71 ? 1.295 5.390 -27.853 1.00 57.69 71 SER A C 1
ATOM 577 O O . SER A 1 71 ? 1.784 4.350 -27.434 1.00 57.69 71 SER A O 1
ATOM 579 N N . THR A 1 72 ? 1.576 5.818 -29.086 1.00 54.34 72 THR A N 1
ATOM 580 C CA . THR A 1 72 ? 2.704 5.280 -29.883 1.00 54.34 72 THR A CA 1
ATOM 581 C C . THR A 1 72 ? 4.074 5.676 -29.294 1.00 54.34 72 THR A C 1
ATOM 583 O O . THR A 1 72 ? 5.081 5.721 -30.000 1.00 54.34 72 THR A O 1
ATOM 586 N N . SER A 1 73 ? 4.111 6.061 -28.015 1.00 49.66 73 SER A N 1
ATOM 587 C CA . SER A 1 73 ? 5.228 6.729 -27.359 1.00 49.66 73 SER A CA 1
ATOM 588 C C . SER A 1 73 ? 6.347 5.752 -27.027 1.00 49.66 73 SER A C 1
ATOM 590 O O . SER A 1 73 ? 6.138 4.650 -26.532 1.00 49.66 73 SER A O 1
ATOM 592 N N . THR A 1 74 ? 7.567 6.231 -27.235 1.00 52.53 74 THR A N 1
ATOM 593 C CA . THR A 1 74 ? 8.888 5.633 -26.991 1.00 52.53 74 THR A CA 1
ATOM 594 C C . THR A 1 74 ? 9.175 5.188 -25.544 1.00 52.53 74 THR A C 1
ATOM 596 O O . THR A 1 74 ? 10.316 4.873 -25.209 1.00 52.53 74 THR A O 1
ATOM 599 N N . ALA A 1 75 ? 8.175 5.178 -24.665 1.00 60.56 75 ALA A N 1
ATOM 600 C CA . ALA A 1 75 ? 8.287 4.925 -23.236 1.00 60.56 75 ALA A CA 1
ATOM 601 C C . ALA A 1 75 ? 7.484 3.678 -22.836 1.00 60.56 75 ALA A C 1
ATOM 603 O O . ALA A 1 75 ? 6.540 3.776 -22.063 1.00 60.56 75 ALA A O 1
ATOM 604 N N . ALA A 1 76 ? 7.878 2.516 -23.362 1.00 68.81 76 ALA A N 1
ATOM 605 C CA . ALA A 1 76 ? 7.338 1.223 -22.941 1.00 68.81 76 ALA A CA 1
ATOM 606 C C . ALA A 1 76 ? 7.455 1.043 -21.415 1.00 68.81 76 ALA A C 1
ATOM 608 O O . ALA A 1 76 ? 8.477 1.430 -20.829 1.00 68.81 76 ALA A O 1
ATOM 609 N N . SER A 1 77 ? 6.422 0.473 -20.784 1.00 79.69 77 SER A N 1
ATOM 610 C CA . SER A 1 77 ? 6.473 0.102 -19.367 1.00 79.69 77 SER A CA 1
ATOM 611 C C . SER A 1 77 ? 7.525 -0.989 -19.130 1.00 79.69 77 SER A C 1
ATOM 613 O O . SER A 1 77 ? 8.035 -1.605 -20.069 1.00 79.69 77 SER A O 1
ATOM 615 N N . VAL A 1 78 ? 7.898 -1.226 -17.871 1.00 85.25 78 VAL A N 1
ATOM 616 C CA . VAL A 1 78 ? 8.869 -2.281 -17.533 1.00 85.25 78 VAL A CA 1
ATOM 617 C C . VAL A 1 78 ? 8.322 -3.656 -17.935 1.00 85.25 78 VAL A C 1
ATOM 619 O O . VAL A 1 78 ? 9.064 -4.457 -18.505 1.00 85.25 78 VAL A O 1
ATOM 622 N N . ASP A 1 79 ? 7.022 -3.885 -17.729 1.00 86.81 79 ASP A N 1
ATOM 623 C CA . ASP A 1 79 ? 6.325 -5.100 -18.153 1.00 86.81 79 ASP A CA 1
ATOM 624 C C . ASP A 1 79 ? 6.288 -5.223 -19.682 1.00 86.81 79 ASP A C 1
ATOM 626 O O . ASP A 1 79 ? 6.588 -6.288 -20.216 1.00 86.81 79 ASP A O 1
ATOM 630 N N . ASP A 1 80 ? 6.044 -4.129 -20.412 1.00 85.31 80 ASP A N 1
ATOM 631 C CA . ASP A 1 80 ? 6.097 -4.134 -21.882 1.00 85.31 80 ASP A CA 1
ATOM 632 C C . ASP A 1 80 ? 7.508 -4.434 -22.396 1.00 85.31 80 ASP A C 1
ATOM 634 O O . ASP A 1 80 ? 7.685 -5.152 -23.379 1.00 85.31 80 ASP A O 1
ATOM 638 N N . LEU A 1 81 ? 8.543 -3.893 -21.746 1.00 86.81 81 LEU A N 1
ATOM 639 C CA . LEU A 1 81 ? 9.931 -4.176 -22.102 1.00 86.81 81 LEU A CA 1
ATOM 640 C C . LEU A 1 81 ? 10.280 -5.649 -21.859 1.00 86.81 81 LEU A C 1
ATOM 642 O O . LEU A 1 81 ? 11.011 -6.225 -22.669 1.00 86.81 81 LEU A O 1
ATOM 646 N N . LEU A 1 82 ? 9.749 -6.261 -20.797 1.00 88.50 82 LEU A N 1
ATOM 647 C CA . LEU A 1 82 ? 9.887 -7.693 -20.529 1.00 88.50 82 LEU A CA 1
ATOM 648 C C . LEU A 1 82 ? 9.137 -8.526 -21.583 1.00 88.50 82 LEU A C 1
ATOM 650 O O . LEU A 1 82 ? 9.737 -9.402 -22.205 1.00 88.50 82 LEU A O 1
ATOM 654 N N . LEU A 1 83 ? 7.868 -8.203 -21.852 1.00 86.94 83 LEU A N 1
ATOM 655 C CA . LEU A 1 83 ? 7.010 -8.874 -22.840 1.00 86.94 83 LEU A CA 1
ATOM 656 C C . LEU A 1 83 ? 7.577 -8.797 -24.264 1.00 86.94 83 LEU A C 1
ATOM 658 O O . LEU A 1 83 ? 7.538 -9.772 -25.010 1.00 86.94 83 LEU A O 1
ATOM 662 N N . MET A 1 84 ? 8.161 -7.657 -24.639 1.00 86.75 84 MET A N 1
ATOM 663 C CA . MET A 1 84 ? 8.847 -7.472 -25.923 1.00 86.75 84 MET A CA 1
ATOM 664 C C . MET A 1 84 ? 10.236 -8.134 -25.980 1.00 86.75 84 MET A C 1
ATOM 666 O O . MET A 1 84 ? 10.927 -8.008 -26.994 1.00 86.75 84 MET A O 1
ATOM 670 N N . GLY A 1 85 ? 10.695 -8.775 -24.899 1.00 85.00 85 GLY A N 1
ATOM 671 C CA . GLY A 1 85 ? 12.026 -9.384 -24.799 1.00 85.00 85 GLY A CA 1
ATOM 672 C C . GLY A 1 85 ? 13.182 -8.375 -24.813 1.00 85.00 85 GLY A C 1
ATOM 673 O O . GLY A 1 85 ? 14.329 -8.744 -25.069 1.00 85.00 85 GLY A O 1
ATOM 674 N N . ARG A 1 86 ? 12.895 -7.090 -24.571 1.00 86.56 86 ARG A N 1
ATOM 675 C CA . ARG A 1 86 ? 13.886 -6.001 -24.508 1.00 86.56 86 ARG A CA 1
ATOM 676 C C . ARG A 1 86 ? 14.494 -5.834 -23.116 1.00 86.56 86 ARG A C 1
ATOM 678 O O . ARG A 1 86 ? 15.531 -5.185 -22.989 1.00 86.56 86 ARG A O 1
ATOM 685 N N . LEU A 1 87 ? 13.873 -6.425 -22.101 1.00 88.56 87 LEU A N 1
ATOM 686 C CA . LEU A 1 87 ? 14.349 -6.503 -20.727 1.00 88.56 87 LEU A CA 1
ATOM 687 C C . LEU A 1 87 ? 14.484 -7.973 -20.329 1.00 88.56 87 LEU A C 1
ATOM 689 O O . LEU A 1 87 ? 13.625 -8.791 -20.646 1.00 88.56 87 LEU A O 1
ATOM 693 N N . LYS A 1 88 ? 15.576 -8.317 -19.647 1.00 91.31 88 LYS A N 1
ATOM 694 C CA . LYS A 1 88 ? 15.753 -9.661 -19.090 1.00 91.31 88 LYS A CA 1
ATOM 695 C C . LYS A 1 88 ? 14.953 -9.797 -17.800 1.00 91.31 88 LYS A C 1
ATOM 697 O O . LYS A 1 88 ? 14.890 -8.848 -17.028 1.00 91.31 88 LYS A O 1
ATOM 702 N N . GLU A 1 89 ? 14.462 -10.997 -17.513 1.00 93.19 89 GLU A N 1
ATOM 703 C CA . GLU A 1 89 ? 13.762 -11.309 -16.258 1.00 93.19 89 GLU A CA 1
ATOM 704 C C . GLU A 1 89 ? 14.603 -10.978 -15.011 1.00 93.19 89 GLU A C 1
ATOM 706 O O . GLU A 1 89 ? 14.100 -10.395 -14.058 1.00 93.19 89 GLU A O 1
ATOM 711 N N . SER A 1 90 ? 15.915 -11.235 -15.047 1.00 92.88 90 SER A N 1
ATOM 712 C CA . SER A 1 90 ? 16.823 -10.849 -13.957 1.00 92.88 90 SER A CA 1
ATOM 713 C C . SER A 1 90 ? 16.844 -9.339 -13.710 1.00 92.88 90 SER A C 1
ATOM 715 O O . SER A 1 90 ? 16.895 -8.895 -12.570 1.00 92.88 90 SER A O 1
ATOM 717 N N . ASP A 1 91 ? 16.810 -8.552 -14.787 1.00 90.00 91 ASP A N 1
ATOM 718 C CA . ASP A 1 91 ? 16.855 -7.093 -14.715 1.00 90.00 91 ASP A CA 1
ATOM 719 C C . ASP A 1 91 ? 15.494 -6.530 -14.285 1.00 90.00 91 ASP A C 1
ATOM 721 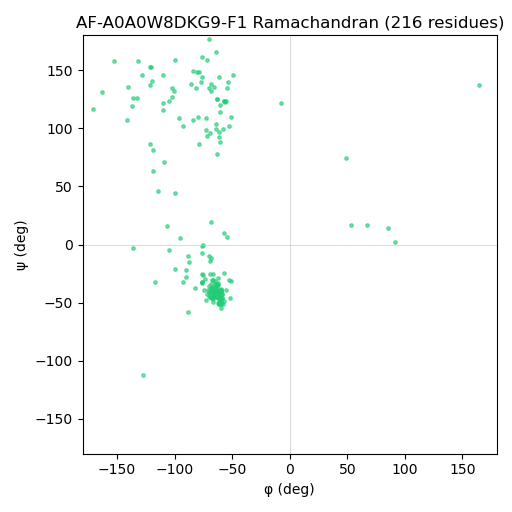O O . ASP A 1 91 ? 15.444 -5.527 -13.581 1.00 90.00 91 ASP A O 1
ATOM 725 N N . TYR A 1 92 ? 14.402 -7.190 -14.684 1.00 90.81 92 TYR A N 1
ATOM 726 C CA . TYR A 1 92 ? 13.046 -6.906 -14.223 1.00 90.81 92 TYR A CA 1
ATOM 727 C C . TYR A 1 92 ? 12.931 -7.062 -12.706 1.00 90.81 92 TYR A C 1
ATOM 729 O O . TYR A 1 92 ? 12.567 -6.105 -12.028 1.00 90.81 92 TYR A O 1
ATOM 737 N N . LEU A 1 93 ? 13.316 -8.224 -12.170 1.00 94.31 93 LEU A N 1
ATOM 738 C CA . LEU A 1 93 ? 13.260 -8.494 -10.731 1.00 94.31 93 LEU A CA 1
ATOM 739 C C . LEU A 1 93 ? 14.149 -7.527 -9.941 1.00 94.31 93 LEU A C 1
ATOM 741 O O . LEU A 1 93 ? 13.732 -7.012 -8.911 1.00 94.31 93 LEU A O 1
ATOM 745 N N . GLU A 1 94 ? 15.341 -7.207 -10.454 1.00 92.38 94 GLU A N 1
ATOM 746 C CA . GLU A 1 94 ? 16.228 -6.205 -9.849 1.00 92.38 94 GLU A CA 1
ATOM 747 C C . GLU A 1 94 ? 15.563 -4.816 -9.773 1.00 92.38 94 GLU A C 1
ATOM 749 O O . GLU A 1 94 ? 15.724 -4.102 -8.786 1.00 92.38 94 GLU A O 1
ATOM 754 N N . ILE A 1 95 ? 14.807 -4.421 -10.804 1.00 90.38 95 ILE A N 1
ATOM 755 C CA . ILE A 1 95 ? 14.049 -3.163 -10.804 1.00 90.38 95 ILE A CA 1
ATOM 756 C C . ILE A 1 95 ? 12.888 -3.231 -9.809 1.00 90.38 95 ILE A C 1
ATOM 758 O O . ILE A 1 95 ? 12.711 -2.282 -9.052 1.00 90.38 95 ILE A O 1
ATOM 762 N N . VAL A 1 96 ? 12.121 -4.324 -9.791 1.00 91.19 96 VAL A N 1
ATOM 763 C CA . VAL A 1 96 ? 10.984 -4.500 -8.873 1.00 91.19 96 VAL A CA 1
ATOM 764 C C . VAL A 1 96 ? 11.448 -4.438 -7.420 1.00 91.19 96 VAL A C 1
ATOM 766 O O . VAL A 1 96 ? 10.923 -3.631 -6.661 1.00 91.19 96 VAL A O 1
ATOM 769 N N . HIS A 1 97 ? 12.488 -5.187 -7.053 1.00 92.62 97 HIS A N 1
ATOM 770 C CA . HIS A 1 97 ? 13.024 -5.165 -5.691 1.00 92.62 97 HIS A CA 1
ATOM 771 C C . HIS A 1 97 ? 13.531 -3.782 -5.281 1.00 92.62 97 HIS A C 1
ATOM 773 O O . HIS A 1 97 ? 13.217 -3.320 -4.191 1.00 92.62 97 HIS A O 1
ATOM 779 N N . ALA A 1 98 ? 14.231 -3.072 -6.172 1.00 90.38 98 ALA A N 1
ATOM 780 C CA . ALA A 1 98 ? 14.673 -1.709 -5.886 1.00 90.38 98 ALA A CA 1
ATOM 781 C C . ALA A 1 98 ? 13.498 -0.738 -5.657 1.00 90.38 98 ALA A C 1
ATOM 783 O O . ALA A 1 98 ? 13.620 0.199 -4.871 1.00 90.38 98 ALA A O 1
ATOM 784 N N . LEU A 1 99 ? 12.363 -0.942 -6.337 1.00 90.62 99 LEU A N 1
ATOM 785 C CA . LEU A 1 99 ? 11.149 -0.152 -6.113 1.00 90.62 99 LEU A CA 1
ATOM 786 C C . LEU A 1 99 ? 10.482 -0.506 -4.782 1.00 90.62 99 LEU A C 1
ATOM 788 O O . LEU A 1 99 ? 10.0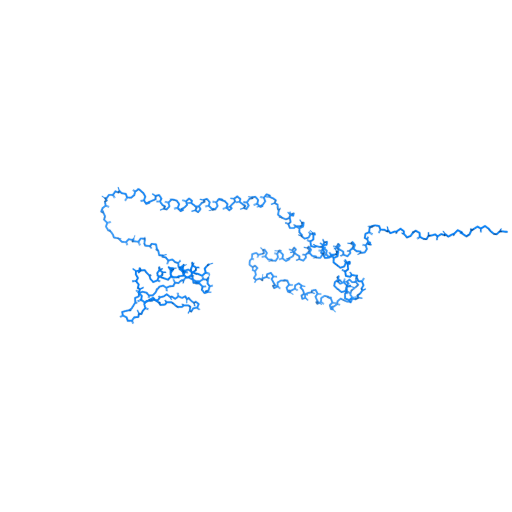62 0.396 -4.065 1.00 90.62 99 LEU A O 1
ATOM 792 N N . GLU A 1 100 ? 10.403 -1.792 -4.440 1.00 91.56 100 GLU A N 1
ATOM 793 C CA . GLU A 1 100 ? 9.869 -2.255 -3.155 1.00 91.56 100 GLU A CA 1
ATOM 794 C C . GLU A 1 100 ? 10.704 -1.755 -1.970 1.00 91.56 100 GLU A C 1
ATOM 796 O O . GLU A 1 100 ? 10.139 -1.297 -0.980 1.00 91.56 100 GLU A O 1
ATOM 801 N N . ASP A 1 101 ? 12.034 -1.807 -2.075 1.00 91.62 101 ASP A N 1
ATOM 802 C CA . ASP A 1 101 ? 12.950 -1.298 -1.048 1.00 91.62 101 ASP A CA 1
ATOM 803 C C . ASP A 1 101 ? 12.789 0.212 -0.868 1.00 91.62 101 ASP A C 1
ATOM 805 O O . ASP A 1 101 ? 12.671 0.692 0.256 1.00 91.62 101 ASP A O 1
ATOM 809 N N . ALA A 1 102 ? 12.697 0.961 -1.969 1.00 87.88 102 ALA A N 1
ATOM 810 C CA . ALA A 1 102 ? 12.467 2.399 -1.909 1.00 87.88 102 ALA A CA 1
ATOM 811 C C . ALA A 1 102 ? 11.091 2.757 -1.314 1.00 87.88 102 ALA A C 1
ATOM 813 O O . ALA A 1 102 ? 10.972 3.772 -0.632 1.00 87.88 102 ALA A O 1
ATOM 814 N N . LEU A 1 103 ? 10.058 1.939 -1.552 1.00 86.25 103 LEU A N 1
ATOM 815 C CA . LEU A 1 103 ? 8.740 2.102 -0.926 1.00 86.25 103 LEU A CA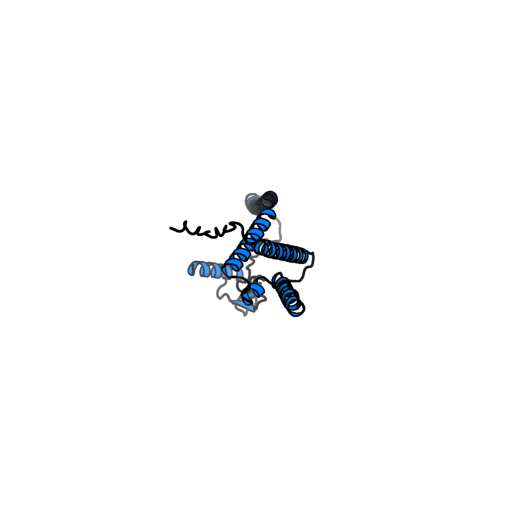 1
ATOM 816 C C . LEU A 1 103 ? 8.754 1.792 0.575 1.00 86.25 103 LEU A C 1
ATOM 818 O O . LEU A 1 103 ? 8.078 2.481 1.341 1.00 86.25 103 LEU A O 1
ATOM 822 N N . ARG A 1 104 ? 9.486 0.751 0.994 1.00 87.31 104 ARG A N 1
ATOM 823 C CA . ARG A 1 104 ? 9.671 0.421 2.415 1.00 87.31 104 ARG A CA 1
ATOM 824 C C . ARG A 1 104 ? 10.361 1.567 3.136 1.00 87.31 104 ARG A C 1
ATOM 826 O O . ARG A 1 104 ? 9.807 2.078 4.100 1.00 87.31 104 ARG A O 1
ATOM 833 N N . GLN A 1 105 ? 11.480 2.030 2.587 1.00 85.19 105 GLN A N 1
ATOM 834 C CA . GLN A 1 105 ? 12.233 3.146 3.143 1.00 85.19 105 GLN A CA 1
ATO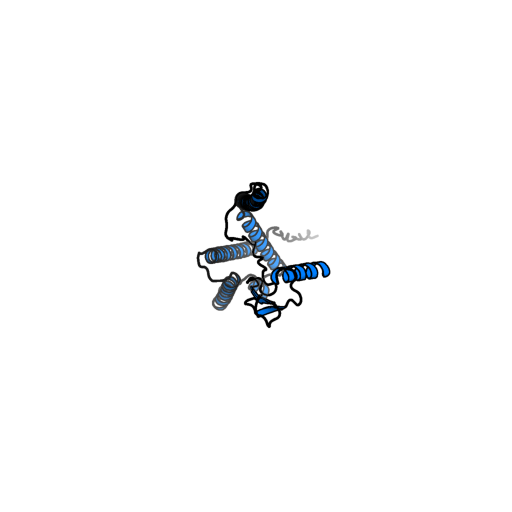M 835 C C . GLN A 1 105 ? 11.383 4.424 3.238 1.00 85.19 105 GLN A C 1
ATOM 837 O O . GLN A 1 105 ? 11.405 5.090 4.259 1.00 85.19 105 GLN A O 1
ATOM 842 N N . GLU A 1 106 ? 10.582 4.750 2.219 1.00 79.00 106 GLU A N 1
ATOM 843 C CA . GLU A 1 106 ? 9.672 5.905 2.286 1.00 79.00 106 GLU A CA 1
ATOM 844 C C . GLU A 1 106 ? 8.594 5.746 3.368 1.00 79.00 106 GLU A C 1
ATOM 846 O O . GLU A 1 106 ? 8.210 6.727 3.988 1.00 79.00 106 GLU A O 1
ATOM 851 N N . THR A 1 107 ? 8.109 4.528 3.616 1.00 75.88 107 THR A N 1
ATOM 852 C CA . THR A 1 107 ? 7.125 4.277 4.684 1.00 75.88 107 THR A CA 1
ATOM 853 C C . THR A 1 107 ? 7.761 4.412 6.068 1.00 75.88 107 THR A C 1
ATOM 855 O O . THR A 1 107 ? 7.134 4.959 6.967 1.00 75.88 107 THR A O 1
ATOM 858 N N . GLU A 1 108 ? 9.001 3.946 6.219 1.00 78.75 108 GLU A N 1
ATOM 859 C CA . GLU A 1 108 ? 9.804 4.124 7.434 1.00 78.75 108 GLU A CA 1
ATOM 860 C C . GLU A 1 108 ? 10.146 5.604 7.669 1.00 78.75 108 GLU A C 1
ATOM 862 O O . GLU A 1 108 ? 10.099 6.060 8.799 1.00 78.75 108 GLU A O 1
ATOM 867 N N . GLU A 1 109 ? 10.430 6.375 6.614 1.00 74.44 109 GLU A N 1
ATOM 868 C CA . GLU A 1 109 ? 10.676 7.824 6.695 1.00 74.44 109 GLU A CA 1
ATOM 869 C C . GLU A 1 109 ? 9.390 8.644 6.938 1.00 74.44 109 GLU A C 1
ATOM 871 O O . GLU A 1 109 ? 9.457 9.722 7.522 1.00 74.44 109 GLU A O 1
ATOM 876 N N . GLU A 1 110 ? 8.224 8.175 6.469 1.00 67.81 110 GLU A N 1
ATOM 877 C CA . GLU A 1 110 ? 6.910 8.787 6.746 1.00 67.81 110 GLU A CA 1
ATOM 878 C C . GLU A 1 110 ? 6.414 8.487 8.172 1.00 67.81 110 GLU A C 1
ATOM 880 O O . GLU A 1 110 ? 5.633 9.270 8.711 1.00 67.81 110 GLU A O 1
ATOM 885 N N . MET A 1 111 ? 6.840 7.375 8.778 1.00 63.09 111 MET A N 1
ATOM 886 C CA . MET A 1 111 ? 6.677 7.126 10.210 1.00 63.09 111 MET A CA 1
ATOM 887 C C . MET A 1 111 ? 7.750 7.909 10.968 1.00 63.09 111 MET A C 1
ATOM 889 O O . MET A 1 111 ? 8.818 7.384 11.269 1.00 63.09 111 MET A O 1
ATOM 893 N N . ASP A 1 112 ? 7.476 9.174 11.286 1.00 65.56 112 ASP A N 1
ATOM 894 C CA . ASP A 1 112 ? 8.290 9.880 12.278 1.00 65.56 112 ASP A CA 1
ATOM 895 C C . ASP A 1 112 ? 8.242 9.051 13.577 1.00 65.56 112 ASP A C 1
ATOM 897 O O . ASP A 1 112 ? 7.154 8.776 14.091 1.00 65.56 112 ASP A O 1
ATOM 901 N N . GLU A 1 113 ? 9.396 8.633 14.111 1.00 61.41 113 GLU A N 1
ATOM 902 C CA . GLU A 1 113 ? 9.475 7.873 15.376 1.00 61.41 113 GLU A CA 1
ATOM 903 C C . GLU A 1 113 ? 8.723 8.613 16.503 1.00 61.41 113 GLU A C 1
ATOM 905 O O . GLU A 1 113 ? 8.106 7.998 17.372 1.00 61.41 113 GLU A O 1
ATOM 910 N N . ASP A 1 114 ? 8.694 9.947 16.428 1.00 65.12 114 ASP A N 1
ATOM 911 C CA . ASP A 1 114 ? 7.934 10.828 17.311 1.00 65.12 114 ASP A CA 1
ATOM 912 C C . ASP A 1 114 ? 6.407 10.711 17.125 1.00 65.12 114 ASP A C 1
ATOM 914 O O . ASP A 1 114 ? 5.659 10.847 18.092 1.00 65.12 114 ASP A O 1
ATOM 918 N N . GLU A 1 115 ? 5.905 10.472 15.910 1.00 70.25 115 GLU A N 1
ATOM 919 C CA . GLU A 1 115 ? 4.470 10.278 15.651 1.00 70.25 115 GLU A CA 1
ATOM 920 C C . GLU A 1 115 ? 4.001 8.902 16.137 1.00 70.25 115 GLU A C 1
ATOM 922 O O . GLU A 1 115 ? 2.938 8.803 16.754 1.00 70.25 115 GLU A O 1
ATOM 927 N N . GLU A 1 116 ? 4.817 7.861 15.950 1.00 75.19 116 GLU A N 1
ATOM 928 C CA . GLU A 1 116 ? 4.555 6.531 16.510 1.00 75.19 116 GLU A CA 1
ATOM 929 C C . GLU A 1 116 ? 4.565 6.560 18.044 1.00 75.19 116 GLU A C 1
ATOM 931 O O . GLU A 1 116 ? 3.638 6.049 18.677 1.00 75.19 116 GLU A O 1
ATOM 936 N N . LEU A 1 117 ? 5.556 7.225 18.650 1.00 77.69 117 LEU A N 1
ATOM 937 C CA . LEU A 1 117 ? 5.643 7.377 20.102 1.00 77.69 117 LEU A CA 1
ATOM 938 C C . LEU A 1 117 ? 4.433 8.138 20.663 1.00 77.69 117 LEU A C 1
ATOM 940 O O . LEU A 1 117 ? 3.854 7.720 21.664 1.00 77.69 117 LEU A O 1
ATOM 944 N N . ARG A 1 118 ? 4.000 9.214 19.993 1.00 82.94 118 ARG A N 1
ATOM 945 C CA . ARG A 1 118 ? 2.813 9.986 20.396 1.00 82.94 118 ARG A CA 1
ATOM 946 C C . ARG A 1 118 ? 1.515 9.204 20.237 1.00 82.94 118 ARG A C 1
ATOM 948 O O . ARG A 1 118 ? 0.611 9.362 21.054 1.00 82.94 118 ARG A O 1
ATOM 955 N N . LEU A 1 119 ? 1.398 8.376 19.198 1.00 84.56 119 LEU A N 1
ATOM 956 C CA . LEU A 1 119 ? 0.245 7.495 19.033 1.00 84.56 119 LEU A CA 1
ATOM 957 C C . LEU A 1 119 ? 0.208 6.435 20.142 1.00 84.56 119 LEU A C 1
ATOM 959 O O . LEU A 1 119 ? -0.858 6.189 20.702 1.00 84.56 119 LEU A O 1
ATOM 963 N N . ALA A 1 120 ? 1.358 5.846 20.480 1.00 87.06 120 ALA A N 1
ATOM 964 C CA . ALA A 1 120 ? 1.475 4.874 21.563 1.00 87.06 120 ALA A CA 1
ATOM 965 C C . ALA A 1 120 ? 1.123 5.487 22.928 1.00 87.06 120 ALA A C 1
ATOM 967 O O . ALA A 1 120 ? 0.368 4.882 23.686 1.00 87.06 120 ALA A O 1
ATOM 968 N N . GLU A 1 121 ? 1.605 6.700 23.211 1.00 89.00 121 GLU A N 1
ATOM 969 C CA . GLU A 1 121 ? 1.270 7.444 24.432 1.00 89.00 121 GLU A CA 1
ATOM 970 C C . GLU A 1 121 ? -0.237 7.725 24.517 1.00 89.00 121 GLU A C 1
ATOM 972 O O . GLU A 1 121 ? -0.866 7.412 25.522 1.00 89.00 121 GLU A O 1
ATOM 977 N N . HIS A 1 122 ? -0.856 8.190 23.428 1.00 88.69 122 HIS A N 1
ATOM 978 C CA . HIS A 1 122 ? -2.300 8.428 23.390 1.00 88.69 122 HIS A CA 1
ATOM 979 C C . HIS A 1 122 ? -3.131 7.144 23.571 1.00 88.69 122 HIS A C 1
ATOM 981 O O . HIS A 1 122 ? -4.206 7.186 24.167 1.00 88.69 122 HIS A O 1
ATOM 987 N N . MET A 1 123 ? -2.679 5.994 23.056 1.00 91.06 123 MET A N 1
ATOM 988 C CA . MET A 1 123 ? -3.370 4.724 23.319 1.00 91.06 123 MET A CA 1
ATOM 989 C C . MET A 1 123 ? -3.254 4.309 24.787 1.00 91.06 123 MET A C 1
ATOM 991 O O . MET A 1 123 ? -4.253 3.882 25.357 1.00 91.06 123 MET A O 1
ATOM 995 N N . ALA A 1 124 ? -2.084 4.490 25.405 1.00 91.62 124 ALA A N 1
ATOM 996 C CA . ALA A 1 124 ? -1.896 4.207 26.826 1.00 91.62 124 ALA A CA 1
ATOM 997 C C . ALA A 1 124 ? -2.795 5.094 27.707 1.00 91.62 124 ALA A C 1
ATOM 999 O O . ALA A 1 124 ? -3.446 4.592 28.616 1.00 91.62 124 ALA A O 1
ATOM 1000 N N . GLU A 1 125 ? -2.912 6.387 27.389 1.00 92.94 125 GLU A N 1
ATOM 1001 C CA . GLU A 1 125 ? -3.816 7.305 28.099 1.00 92.94 125 GLU A CA 1
ATOM 1002 C C . GLU A 1 125 ? -5.290 6.877 28.001 1.00 92.94 125 GLU A C 1
ATOM 1004 O O . GLU A 1 125 ? -6.040 6.992 28.971 1.00 92.94 125 GLU A O 1
ATOM 1009 N N . LEU A 1 126 ? -5.723 6.382 26.836 1.00 90.81 126 LEU A N 1
ATOM 1010 C CA . LEU A 1 126 ? -7.085 5.878 26.653 1.00 90.81 126 LEU A CA 1
ATOM 1011 C C . LEU A 1 126 ? -7.338 4.591 27.447 1.00 90.81 126 LEU A C 1
ATOM 1013 O O . LEU A 1 126 ? -8.401 4.464 28.052 1.00 90.81 126 LEU A O 1
ATOM 1017 N N . GLU A 1 127 ? -6.379 3.663 27.449 1.00 90.56 127 GLU A N 1
ATOM 1018 C CA . GLU A 1 127 ? -6.453 2.422 28.229 1.00 90.56 127 GLU A CA 1
ATOM 1019 C C . GLU A 1 127 ? -6.511 2.714 29.737 1.00 90.56 127 GLU A C 1
ATOM 1021 O O . GLU A 1 127 ? -7.341 2.139 30.446 1.00 90.56 127 GLU A O 1
ATOM 1026 N N . ASP A 1 128 ? -5.697 3.657 30.219 1.00 91.12 128 ASP A N 1
ATOM 1027 C CA . ASP A 1 128 ? -5.703 4.091 31.619 1.00 91.12 128 ASP A CA 1
ATOM 1028 C C . ASP A 1 128 ? -7.039 4.746 31.996 1.00 91.12 128 ASP A C 1
ATOM 1030 O O . ASP A 1 128 ? -7.617 4.422 33.034 1.00 91.12 128 ASP A O 1
ATOM 1034 N N . ALA A 1 129 ? -7.585 5.614 31.138 1.00 88.81 129 ALA A N 1
ATOM 1035 C CA . ALA A 1 129 ? -8.879 6.253 31.378 1.00 88.81 129 ALA A CA 1
ATOM 1036 C C . ALA A 1 129 ? -10.045 5.246 31.386 1.00 88.81 129 ALA A C 1
ATOM 1038 O O . ALA A 1 129 ? -10.978 5.378 32.184 1.00 88.81 129 ALA A O 1
ATOM 1039 N N . GLU A 1 130 ? -10.008 4.232 30.517 1.00 88.81 130 GLU A N 1
ATOM 1040 C CA . GLU A 1 130 ? -10.985 3.139 30.512 1.00 88.81 130 GLU A CA 1
ATOM 1041 C C . GLU A 1 130 ? -10.896 2.314 31.804 1.00 88.81 130 GLU A C 1
ATOM 1043 O O . GLU A 1 130 ? -11.920 2.040 32.440 1.00 88.81 130 GLU A O 1
ATOM 1048 N N . LEU A 1 131 ? -9.678 1.982 32.242 1.00 89.44 131 LEU A N 1
ATOM 1049 C CA . LEU A 1 131 ? -9.442 1.252 33.484 1.00 89.44 131 LEU A CA 1
ATOM 1050 C C . LEU A 1 131 ? -9.892 2.056 34.712 1.00 89.44 131 LEU A C 1
ATOM 1052 O O . LEU A 1 131 ? -10.554 1.505 35.592 1.00 89.44 131 LEU A O 1
ATOM 1056 N N . GLU A 1 132 ? -9.587 3.354 34.771 1.00 87.81 132 GLU A N 1
ATOM 1057 C CA . GLU A 1 132 ? -10.047 4.244 35.842 1.00 87.81 132 GLU A CA 1
ATOM 1058 C C . GLU A 1 132 ? -11.574 4.339 35.886 1.00 87.81 132 GLU A C 1
ATOM 1060 O O . GLU A 1 132 ? -12.156 4.277 36.968 1.00 87.81 132 GLU A O 1
ATOM 1065 N N . ALA A 1 133 ? -12.246 4.426 34.735 1.00 86.00 133 ALA A N 1
ATOM 1066 C CA . ALA A 1 133 ? -13.706 4.436 34.681 1.00 86.00 133 ALA A CA 1
ATOM 1067 C C . ALA A 1 133 ? -14.309 3.114 35.188 1.00 86.00 133 ALA A C 1
ATOM 1069 O O . ALA A 1 133 ? -15.295 3.128 35.930 1.00 86.00 133 ALA A O 1
ATOM 1070 N N . MET A 1 134 ? -13.701 1.974 34.842 1.00 83.31 134 MET A N 1
ATOM 1071 C CA . MET A 1 134 ? -14.102 0.667 35.369 1.00 83.31 134 MET A CA 1
ATOM 1072 C C . MET A 1 134 ? -13.900 0.571 36.886 1.00 83.31 134 MET A C 1
ATOM 1074 O O . MET A 1 134 ? -14.794 0.105 37.591 1.00 83.31 134 MET A O 1
ATOM 1078 N N . LEU A 1 135 ? -12.753 1.030 37.396 1.00 81.00 135 LEU A N 1
ATOM 1079 C CA . LEU A 1 135 ? -12.436 1.009 38.827 1.00 81.00 135 LEU A CA 1
ATOM 1080 C C . LEU A 1 135 ? -13.334 1.962 39.627 1.00 81.00 135 LEU A C 1
ATOM 1082 O O . LEU A 1 135 ? -13.847 1.574 40.673 1.00 81.00 135 LEU A O 1
ATOM 1086 N N . ALA A 1 136 ? -13.613 3.159 39.112 1.00 80.88 136 ALA A N 1
ATOM 1087 C CA . ALA A 1 136 ? -14.545 4.101 39.729 1.00 80.88 136 ALA A CA 1
ATOM 1088 C C . ALA A 1 136 ? -15.977 3.541 39.797 1.00 80.88 136 ALA A C 1
ATOM 1090 O O . ALA A 1 136 ? -16.696 3.782 40.767 1.00 80.88 136 ALA A O 1
ATOM 1091 N N . ASN A 1 137 ? -16.390 2.753 38.799 1.00 68.06 137 ASN A N 1
ATOM 1092 C CA . ASN A 1 137 ? -17.678 2.062 38.824 1.00 68.06 137 ASN A CA 1
ATOM 1093 C C . ASN A 1 137 ? -17.719 0.929 39.873 1.00 68.06 137 ASN A C 1
ATOM 1095 O O . ASN A 1 137 ? -18.791 0.596 40.374 1.00 68.06 137 ASN A O 1
ATOM 1099 N N . MET A 1 138 ? -16.564 0.360 40.242 1.00 62.75 138 MET A N 1
ATOM 1100 C CA . MET A 1 138 ? -16.446 -0.643 41.308 1.00 62.75 138 MET A CA 1
ATOM 1101 C C . MET A 1 138 ? -16.379 -0.020 42.715 1.00 62.75 138 MET A C 1
ATOM 1103 O O . MET A 1 138 ? -16.998 -0.560 43.630 1.00 62.75 138 MET A O 1
ATOM 1107 N N . ASP A 1 139 ? -15.707 1.123 42.895 1.00 58.06 139 ASP A N 1
ATOM 1108 C CA . ASP A 1 139 ? -15.593 1.813 44.199 1.00 58.06 139 ASP A CA 1
ATOM 1109 C C . ASP A 1 139 ? -16.940 2.366 44.710 1.00 58.06 139 ASP A C 1
ATOM 1111 O O . ASP A 1 139 ? -17.177 2.449 45.916 1.00 58.06 139 ASP A O 1
ATOM 1115 N N . LEU A 1 140 ? -17.890 2.657 43.814 1.00 51.28 140 LEU A N 1
ATOM 1116 C CA . L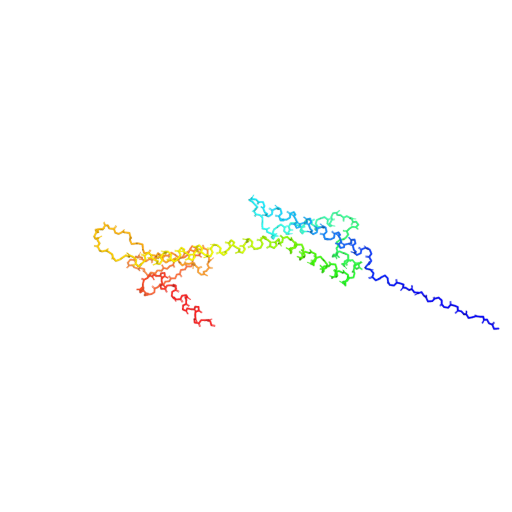EU A 1 140 ? -19.261 3.034 44.190 1.00 51.28 140 LEU A CA 1
ATOM 1117 C C . LEU A 1 140 ? -20.070 1.882 44.824 1.00 51.28 140 LEU A C 1
ATOM 1119 O O . LEU A 1 140 ? -21.131 2.128 45.409 1.00 51.28 140 LEU A O 1
ATOM 1123 N N . MET A 1 141 ? -19.581 0.637 44.757 1.00 51.34 141 MET A N 1
ATOM 1124 C CA . MET A 1 141 ? -20.205 -0.513 45.422 1.00 51.34 141 MET A CA 1
ATOM 1125 C C . MET A 1 141 ? -19.728 -0.742 46.869 1.00 51.34 141 MET A C 1
ATOM 1127 O O . MET A 1 141 ? -20.365 -1.529 47.570 1.00 51.34 141 MET A O 1
ATOM 1131 N N . ASP A 1 142 ? -18.683 -0.052 47.353 1.00 45.31 142 ASP A N 1
ATOM 1132 C CA . ASP A 1 142 ? -18.149 -0.252 48.720 1.00 45.31 142 ASP A CA 1
ATOM 1133 C C . ASP A 1 142 ? -18.622 0.812 49.741 1.00 45.31 142 ASP A C 1
ATOM 1135 O O . ASP A 1 142 ? -18.689 0.543 50.940 1.00 45.31 142 ASP A O 1
ATOM 1139 N N . GLU A 1 143 ? -19.070 1.998 49.301 1.00 44.47 143 GLU A N 1
ATOM 1140 C CA . GLU A 1 143 ? -19.546 3.069 50.209 1.00 44.47 143 GLU A CA 1
ATOM 1141 C C . GLU A 1 143 ? -21.076 3.117 50.443 1.00 44.47 143 GLU A C 1
ATOM 1143 O O . GLU A 1 143 ? -21.581 4.000 51.140 1.00 44.47 143 GLU A O 1
ATOM 1148 N N . SER A 1 144 ? -21.861 2.160 49.937 1.00 44.28 144 SER A N 1
ATOM 1149 C CA . SER A 1 144 ? -23.337 2.177 50.027 1.00 44.28 144 SER A CA 1
ATOM 1150 C C . SER A 1 144 ? -23.934 1.303 51.152 1.00 44.28 144 SER A C 1
ATOM 1152 O O . SER A 1 144 ? -24.966 0.652 50.990 1.00 44.28 144 SER A O 1
ATOM 1154 N N . GLN A 1 145 ? -23.351 1.358 52.359 1.00 40.22 145 GLN A N 1
ATOM 1155 C CA . GLN A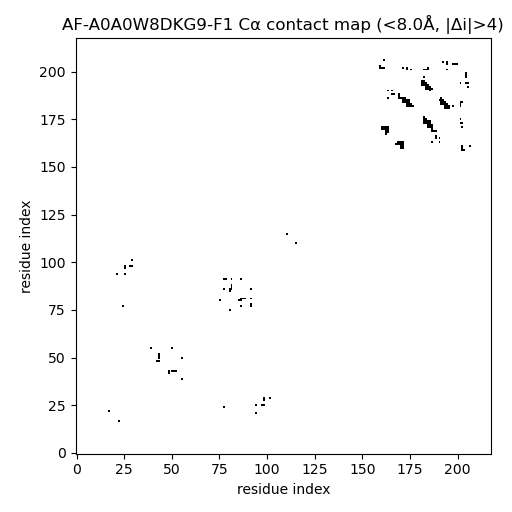 1 145 ? -23.997 0.901 53.606 1.00 40.22 145 GLN A CA 1
ATOM 1156 C C . GLN A 1 145 ? -24.372 2.080 54.524 1.00 40.22 145 GLN A C 1
ATOM 1158 O O . GLN A 1 145 ? -23.827 2.253 55.613 1.00 40.22 145 GLN A O 1
ATOM 1163 N N . GLN A 1 146 ? -25.376 2.868 54.129 1.00 35.00 146 GLN A N 1
ATOM 1164 C CA . GLN A 1 146 ? -26.161 3.688 55.063 1.00 35.00 146 GLN A CA 1
ATOM 1165 C C . GLN A 1 146 ? -27.665 3.516 54.787 1.00 35.00 146 GLN A C 1
ATOM 1167 O O . GLN A 1 146 ? -28.103 3.705 53.653 1.00 35.00 146 GLN A O 1
ATOM 1172 N N . PRO A 1 147 ? -28.492 3.159 55.792 1.00 43.06 147 PRO A N 1
ATOM 1173 C CA . PRO A 1 147 ? -29.895 2.849 55.560 1.00 43.06 147 PRO A CA 1
ATOM 1174 C C . PRO A 1 147 ? -30.770 4.091 55.751 1.00 43.06 147 PRO A C 1
ATOM 1176 O O . PRO A 1 147 ? -31.103 4.412 56.890 1.00 43.06 147 PRO A O 1
ATOM 1179 N N . GLN A 1 148 ? -31.213 4.754 54.675 1.00 36.06 148 GLN A N 1
ATOM 1180 C CA . GLN A 1 148 ? -32.369 5.667 54.743 1.00 36.06 148 GLN A CA 1
ATOM 1181 C C . GLN A 1 148 ? -33.292 5.604 53.509 1.00 36.06 148 GLN A C 1
ATOM 1183 O O . GLN A 1 148 ? -32.993 6.078 52.423 1.00 36.06 148 GLN A O 1
ATOM 1188 N N . GLN A 1 149 ? -34.448 4.989 53.770 1.00 40.47 149 GLN A N 1
ATOM 1189 C CA . GLN A 1 149 ? -35.794 5.122 53.195 1.00 40.47 149 GLN A CA 1
ATOM 1190 C C . GLN A 1 149 ? -36.065 6.267 52.188 1.00 40.47 149 GLN A C 1
ATOM 1192 O O . GLN A 1 149 ? -36.058 7.433 52.570 1.00 40.47 149 GLN A O 1
ATOM 1197 N N . SER A 1 150 ? -36.495 5.928 50.961 1.00 34.19 150 SER A N 1
ATOM 1198 C CA . SER A 1 150 ? -37.806 6.258 50.332 1.00 34.19 150 SER A CA 1
ATOM 1199 C C . SER A 1 150 ? -37.786 6.044 48.795 1.00 34.19 150 SER A C 1
ATOM 1201 O O . SER A 1 150 ? -36.807 6.339 48.130 1.00 34.19 150 SER A O 1
ATOM 1203 N N . SER A 1 151 ? -38.862 5.453 48.261 1.00 31.66 151 SER A N 1
ATOM 1204 C CA . SER A 1 151 ? -39.117 4.951 46.883 1.00 31.66 151 SER A CA 1
ATOM 1205 C C . SER A 1 151 ? -39.286 6.032 45.782 1.00 31.66 151 SER A C 1
ATOM 1207 O O . SER A 1 151 ? -39.477 7.182 46.176 1.00 31.66 151 SER A O 1
ATOM 1209 N N . PRO A 1 152 ? -39.455 5.712 44.465 1.00 44.34 152 PRO A N 1
ATOM 1210 C CA . PRO A 1 152 ? -39.446 4.401 43.784 1.00 44.34 152 PRO A CA 1
ATOM 1211 C C . PRO A 1 152 ? -38.502 4.286 42.552 1.00 44.34 152 PRO A C 1
ATOM 1213 O O . PRO A 1 152 ? -38.364 5.209 41.763 1.00 44.34 152 PRO A O 1
ATOM 1216 N N . GLU A 1 153 ? -37.942 3.085 42.379 1.00 41.69 153 GLU A N 1
ATOM 1217 C CA . GLU A 1 153 ? -37.709 2.381 41.099 1.00 41.69 153 GLU A CA 1
ATOM 1218 C C . GLU A 1 153 ? -37.045 3.132 39.925 1.00 41.69 153 GLU A C 1
ATOM 1220 O O . GLU A 1 153 ? -37.652 3.348 38.882 1.00 41.69 153 GLU A O 1
ATOM 1225 N N . GLU A 1 154 ? -35.733 3.350 40.019 1.00 36.16 154 GLU A N 1
ATOM 1226 C CA . GLU A 1 154 ? -34.844 3.211 38.856 1.00 36.16 154 GLU A CA 1
ATOM 1227 C C . GLU A 1 154 ? -33.840 2.104 39.178 1.00 36.16 154 GLU A C 1
ATOM 1229 O O . GLU A 1 154 ? -32.725 2.335 39.643 1.00 36.16 154 GLU A O 1
ATOM 1234 N N . GLN A 1 155 ? -34.284 0.858 38.994 1.00 37.41 155 GLN A N 1
ATOM 1235 C CA . GLN A 1 155 ? -33.376 -0.279 38.926 1.00 37.41 155 GLN A CA 1
ATOM 1236 C C . GLN A 1 155 ? -32.500 -0.066 37.687 1.00 37.41 155 GLN A C 1
ATOM 1238 O O . GLN A 1 155 ? -32.930 -0.332 36.566 1.00 37.41 155 GLN A O 1
ATOM 1243 N N . HIS A 1 156 ? -31.280 0.438 37.885 1.00 36.62 156 HIS A N 1
ATOM 1244 C CA . HIS A 1 156 ? -30.179 0.239 36.946 1.00 36.62 156 HIS A CA 1
ATOM 1245 C C . HIS A 1 156 ? -29.887 -1.265 36.903 1.00 36.62 156 HIS A C 1
ATOM 1247 O O . HIS A 1 156 ? -28.996 -1.777 37.572 1.00 36.62 156 HIS A O 1
ATOM 1253 N N . GLN A 1 157 ? -30.727 -1.990 36.174 1.00 43.47 157 GLN A N 1
ATOM 1254 C CA . GLN A 1 157 ? -30.451 -3.342 35.746 1.00 43.47 157 GLN A CA 1
ATOM 1255 C C . GLN A 1 157 ? -29.523 -3.188 34.545 1.00 43.47 157 GLN A C 1
ATOM 1257 O O . GLN A 1 157 ? -29.927 -2.636 33.523 1.00 43.47 157 GLN A O 1
ATOM 1262 N N . GLU A 1 158 ? -28.256 -3.566 34.700 1.00 52.38 158 GLU A N 1
ATOM 1263 C CA . GLU A 1 158 ? -27.305 -3.632 33.593 1.00 52.38 158 GLU A CA 1
ATOM 1264 C C . GLU A 1 158 ? -27.923 -4.491 32.481 1.00 52.38 158 GLU A C 1
ATOM 1266 O O . GLU A 1 158 ? -28.006 -5.714 32.584 1.00 52.38 158 GLU A O 1
ATOM 1271 N N . PHE A 1 159 ? -28.447 -3.851 31.434 1.00 65.75 159 PHE A N 1
ATOM 1272 C CA . PHE A 1 159 ? -29.044 -4.567 30.317 1.00 65.75 159 PHE A CA 1
ATOM 1273 C C . PHE A 1 159 ? -27.919 -5.214 29.514 1.00 65.75 159 PHE A C 1
ATOM 1275 O O . PHE A 1 159 ? -27.146 -4.539 28.832 1.00 65.75 159 PHE A O 1
ATOM 1282 N N . ILE A 1 160 ? -27.831 -6.538 29.593 1.00 77.44 160 ILE A N 1
ATOM 1283 C CA . ILE A 1 160 ? -26.870 -7.328 28.828 1.00 77.44 160 ILE A CA 1
ATOM 1284 C C . ILE A 1 160 ? -27.131 -7.108 27.336 1.00 77.44 160 ILE A C 1
ATOM 1286 O O . ILE A 1 160 ? -28.215 -7.388 26.824 1.00 77.44 160 ILE A O 1
ATOM 1290 N N . SER A 1 161 ? -26.124 -6.599 26.626 1.00 84.38 161 SER A N 1
ATOM 1291 C CA . SER A 1 161 ? -26.183 -6.371 25.184 1.00 84.38 161 SER A CA 1
ATOM 1292 C C . SER A 1 161 ? -25.274 -7.366 24.465 1.00 84.38 161 SER A C 1
ATOM 1294 O O . SER A 1 161 ? -24.058 -7.375 24.632 1.00 84.38 161 SER A O 1
ATOM 1296 N N . VAL A 1 162 ? -25.871 -8.243 23.653 1.00 86.81 162 VAL A N 1
ATOM 1297 C CA . VAL A 1 162 ? -25.137 -9.295 22.932 1.00 86.81 162 VAL A CA 1
ATOM 1298 C C . VAL A 1 162 ? -25.118 -8.977 21.442 1.00 86.81 162 VAL A C 1
ATOM 1300 O O . VAL A 1 162 ? -26.172 -8.861 20.814 1.00 86.81 162 VAL A O 1
ATOM 1303 N N . LEU A 1 163 ? -23.926 -8.852 20.856 1.00 90.75 163 LEU A N 1
ATOM 1304 C CA . LEU A 1 163 ? -23.765 -8.666 19.413 1.00 90.75 163 LEU A CA 1
ATOM 1305 C C . LEU A 1 163 ? -24.171 -9.944 18.664 1.00 90.75 163 LEU A C 1
ATOM 1307 O O . LEU A 1 163 ? -23.818 -11.056 19.061 1.00 90.75 163 LEU A O 1
ATOM 1311 N N . CYS A 1 164 ? -24.892 -9.807 17.551 1.00 89.88 164 CYS A N 1
ATOM 1312 C CA . CYS A 1 164 ? -25.306 -10.961 16.764 1.00 89.88 164 CYS A CA 1
ATOM 1313 C C . CYS A 1 164 ? -24.085 -11.714 16.195 1.00 89.88 164 CYS A C 1
ATOM 1315 O O . CYS A 1 164 ? -23.308 -11.126 15.436 1.00 89.88 164 CYS A O 1
ATOM 1317 N N . PRO A 1 165 ? -23.945 -13.032 16.443 1.00 88.19 165 PRO A N 1
ATOM 1318 C CA . PRO A 1 165 ? -22.801 -13.802 15.949 1.00 88.19 165 PRO A CA 1
ATOM 1319 C C . PRO A 1 165 ? -22.800 -13.987 14.424 1.00 88.19 165 PRO A C 1
ATOM 1321 O O . PRO A 1 165 ? -21.783 -14.387 13.861 1.00 88.19 165 PRO A O 1
ATOM 1324 N N . ILE A 1 166 ? -23.927 -13.718 13.752 1.00 90.56 166 ILE A N 1
ATOM 1325 C CA . ILE A 1 166 ? -24.071 -13.883 12.301 1.00 90.56 166 ILE A CA 1
ATOM 1326 C C . ILE A 1 166 ? -23.647 -12.617 11.556 1.00 90.56 166 ILE A C 1
ATOM 1328 O O . ILE A 1 166 ? -22.753 -12.681 10.718 1.00 90.56 166 ILE A O 1
ATOM 1332 N N . CYS A 1 167 ? -24.275 -11.471 11.840 1.00 90.38 167 CYS A N 1
ATOM 1333 C CA . CYS A 1 167 ? -23.995 -10.235 11.101 1.00 90.38 167 CYS A CA 1
ATOM 1334 C C . CYS A 1 167 ? -22.880 -9.388 11.712 1.00 90.38 167 CYS A C 1
ATOM 1336 O O . CYS A 1 167 ? -22.315 -8.563 11.002 1.00 90.38 167 CYS A O 1
ATOM 1338 N N . LYS A 1 168 ? -22.584 -9.560 13.010 1.00 89.56 168 LYS A N 1
ATOM 1339 C CA . LYS A 1 168 ? -21.617 -8.748 13.769 1.00 89.56 168 LYS A CA 1
ATOM 1340 C C . LYS A 1 168 ? -21.856 -7.229 13.695 1.00 89.56 168 LYS A C 1
ATOM 1342 O O . LYS A 1 168 ? -20.950 -6.460 13.988 1.00 89.56 168 LYS A O 1
ATOM 1347 N N . ALA A 1 169 ? -23.050 -6.808 13.282 1.00 87.56 169 ALA A N 1
ATOM 1348 C CA . ALA A 1 169 ? -23.393 -5.410 13.031 1.00 87.56 169 ALA A CA 1
ATOM 1349 C C . ALA A 1 169 ? -24.493 -4.897 13.970 1.00 87.56 169 ALA A C 1
ATOM 1351 O O . ALA A 1 169 ? -24.471 -3.732 14.345 1.00 87.56 169 ALA A O 1
ATOM 1352 N N . ASP A 1 170 ? -25.418 -5.771 14.378 1.00 88.00 170 ASP A N 1
ATOM 1353 C CA . ASP A 1 170 ? -26.563 -5.421 15.220 1.00 88.00 170 ASP A CA 1
ATOM 1354 C C . ASP A 1 170 ? -26.571 -6.232 16.522 1.00 88.00 170 ASP A C 1
ATOM 1356 O O . ASP A 1 170 ? -26.109 -7.380 16.570 1.00 88.00 170 ASP A O 1
ATOM 1360 N N . TYR A 1 171 ? -27.167 -5.652 17.564 1.00 90.56 171 TYR A N 1
ATOM 1361 C CA . TYR A 1 171 ? -27.422 -6.318 18.839 1.00 90.56 171 TYR A CA 1
ATOM 1362 C C . TYR A 1 171 ? -28.676 -7.196 18.781 1.00 90.56 171 TYR A C 1
ATOM 1364 O O . TYR A 1 171 ? -29.645 -6.906 18.071 1.00 90.56 171 TYR A O 1
ATOM 1372 N N . LEU A 1 172 ? -28.653 -8.286 19.545 1.00 90.62 172 LEU A N 1
ATOM 1373 C CA . LEU A 1 172 ? -29.793 -9.176 19.704 1.00 90.62 172 LEU A CA 1
ATOM 1374 C C . LEU A 1 172 ? -30.898 -8.498 20.516 1.00 90.62 172 LEU A C 1
ATOM 1376 O O . LEU A 1 172 ? -30.647 -7.892 21.553 1.00 90.62 172 LEU A O 1
ATOM 1380 N N . ARG A 1 173 ? -32.135 -8.629 20.037 1.00 89.62 173 ARG A N 1
ATOM 1381 C CA . ARG A 1 173 ? -33.340 -8.146 20.712 1.00 89.62 173 ARG A CA 1
ATOM 1382 C C . ARG A 1 173 ? -34.054 -9.305 21.374 1.00 89.62 173 ARG A C 1
ATOM 1384 O O . ARG A 1 173 ? -34.356 -10.300 20.714 1.00 89.62 173 ARG A O 1
ATOM 1391 N N . GLU A 1 174 ? -34.322 -9.160 22.661 1.00 88.25 174 GLU A N 1
ATOM 1392 C CA . GLU A 1 174 ? -35.065 -10.130 23.451 1.00 88.25 174 GLU A CA 1
ATOM 1393 C C . GLU A 1 174 ? -36.574 -9.970 23.261 1.00 88.25 174 GLU A C 1
ATOM 1395 O O . GLU A 1 174 ? -37.120 -8.867 23.287 1.00 88.25 174 GLU A O 1
ATOM 1400 N N . HIS A 1 175 ? -37.252 -11.098 23.075 1.00 85.62 175 HIS A N 1
ATOM 1401 C CA . HIS A 1 175 ? -38.701 -11.195 23.028 1.00 85.62 175 HIS A CA 1
ATOM 1402 C C . HIS A 1 175 ? -39.147 -12.151 24.133 1.00 85.62 175 HIS A C 1
ATOM 1404 O O . HIS A 1 175 ? -39.300 -13.358 23.923 1.00 85.62 175 HIS A O 1
ATOM 1410 N N . ALA A 1 176 ? -39.324 -11.580 25.322 1.00 72.38 176 ALA A N 1
ATOM 1411 C CA . ALA A 1 176 ? -39.686 -12.283 26.543 1.00 72.38 176 ALA A CA 1
ATOM 1412 C C . ALA A 1 176 ? -41.075 -11.867 27.048 1.00 72.38 176 ALA A C 1
ATOM 1414 O O . ALA A 1 176 ? -41.227 -11.587 28.223 1.00 72.38 176 ALA A O 1
ATOM 1415 N N . ASP A 1 177 ? -42.095 -11.799 26.185 1.00 62.84 177 ASP A N 1
ATOM 1416 C CA . ASP A 1 177 ? -43.477 -11.948 26.661 1.00 62.84 177 ASP A CA 1
ATOM 1417 C C . ASP A 1 177 ? -44.490 -12.067 25.520 1.00 62.84 177 ASP A C 1
ATOM 1419 O O . ASP A 1 177 ? -44.698 -11.152 24.730 1.00 62.84 177 ASP A O 1
ATOM 1423 N N . THR A 1 178 ? -45.151 -13.214 25.447 1.00 56.59 178 THR A N 1
ATOM 1424 C CA . THR A 1 178 ? -46.568 -13.340 25.085 1.00 56.59 178 THR A CA 1
ATOM 1425 C C . THR A 1 178 ? -46.977 -14.734 25.540 1.00 56.59 178 THR A C 1
ATOM 1427 O O . THR A 1 178 ? -46.284 -15.704 25.245 1.00 56.59 178 THR A O 1
ATOM 1430 N N . GLN A 1 179 ? -48.098 -14.843 26.258 1.00 59.38 179 GLN A N 1
ATOM 1431 C CA . GLN A 1 179 ? -48.591 -16.023 27.003 1.00 59.38 179 GLN A CA 1
ATOM 1432 C C . GLN A 1 179 ? -48.733 -17.346 26.203 1.00 59.38 179 GLN A C 1
ATOM 1434 O O . GLN A 1 179 ? -49.265 -18.329 26.711 1.00 59.38 179 GLN A O 1
ATOM 1439 N N . THR A 1 180 ? -48.293 -17.392 24.945 1.00 57.75 180 THR A N 1
ATOM 1440 C CA . THR A 1 180 ? -48.424 -18.522 24.018 1.00 57.75 180 THR A CA 1
ATOM 1441 C C . THR A 1 180 ? -47.161 -18.835 23.202 1.00 57.75 180 THR A C 1
ATOM 1443 O O . THR A 1 180 ? -47.172 -19.820 22.466 1.00 57.75 180 THR A O 1
ATOM 1446 N N . SER A 1 181 ? -46.066 -18.067 23.320 1.00 67.44 181 SER A N 1
ATOM 1447 C CA . SER A 1 181 ? -44.855 -18.269 22.505 1.00 67.44 181 SER A CA 1
ATOM 1448 C C . SER A 1 181 ? -43.608 -18.583 23.329 1.00 67.44 181 SER A C 1
ATOM 1450 O O . SER A 1 181 ? -43.379 -17.976 24.371 1.00 67.44 181 SER A O 1
ATOM 1452 N N . VAL A 1 182 ? -42.779 -19.503 22.822 1.00 78.38 182 VAL A N 1
ATOM 1453 C CA . VAL A 1 182 ? -41.456 -19.818 23.384 1.00 78.38 182 VAL A CA 1
ATOM 1454 C C . VAL A 1 182 ? -40.567 -18.575 23.281 1.00 78.38 182 VAL A C 1
ATOM 1456 O O . VAL A 1 182 ? -40.416 -18.071 22.166 1.00 78.38 182 VAL A O 1
ATOM 1459 N N . PRO A 1 183 ? -39.969 -18.100 24.386 1.00 85.38 183 PRO A N 1
ATOM 1460 C CA . PRO A 1 183 ? -39.152 -16.894 24.390 1.00 85.38 183 PRO A CA 1
ATOM 1461 C C . PRO A 1 183 ? -37.931 -17.037 23.474 1.00 85.38 183 PRO A C 1
ATOM 1463 O O . PRO A 1 183 ? -37.359 -18.125 23.315 1.00 85.38 183 PRO A O 1
ATOM 1466 N N . PHE A 1 184 ? -37.561 -15.940 22.815 1.00 87.94 184 PHE A N 1
ATOM 1467 C CA . PHE A 1 184 ? -36.546 -15.959 21.766 1.00 87.94 184 PHE A CA 1
ATOM 1468 C C . PHE A 1 184 ? -35.818 -14.626 21.617 1.00 87.94 184 PHE A C 1
ATOM 1470 O O . PHE A 1 184 ? -36.333 -13.575 21.987 1.00 87.94 184 PHE A O 1
ATOM 1477 N N . VAL A 1 185 ? -34.622 -14.680 21.035 1.00 91.00 185 VAL A N 1
ATOM 1478 C CA . VAL A 1 185 ? -33.861 -13.497 20.613 1.00 91.00 185 VAL A CA 1
ATOM 1479 C C . VAL A 1 185 ? -33.808 -13.413 19.095 1.00 91.00 185 VAL A C 1
ATOM 1481 O O . VAL A 1 185 ? -33.741 -14.441 18.413 1.00 91.00 185 VAL A O 1
ATOM 1484 N N . THR A 1 186 ? -33.821 -12.192 18.558 1.00 92.69 186 THR A N 1
ATOM 1485 C CA . THR A 1 186 ? -33.700 -11.945 17.113 1.00 92.69 186 THR A CA 1
ATOM 1486 C C . THR A 1 186 ? -32.683 -10.874 16.761 1.00 92.69 186 THR A C 1
ATOM 1488 O O . THR A 1 186 ? -32.370 -9.995 17.558 1.00 92.69 186 THR A O 1
ATOM 1491 N N . CYS A 1 187 ? -32.200 -10.924 15.522 1.00 93.19 187 CYS A N 1
ATOM 1492 C CA . CYS A 1 187 ? -31.390 -9.882 14.901 1.00 93.19 187 CYS A CA 1
ATOM 1493 C C . CYS A 1 187 ? -32.069 -9.346 13.631 1.00 93.19 187 CYS A C 1
ATOM 1495 O O . CYS A 1 187 ? -32.771 -10.087 12.940 1.00 93.19 187 CYS A O 1
ATOM 1497 N N . GLY A 1 188 ? -31.793 -8.089 13.263 1.00 89.31 188 GLY A N 1
ATOM 1498 C CA . GLY A 1 188 ? -32.227 -7.492 11.991 1.00 89.31 188 GLY A CA 1
ATOM 1499 C C . GLY A 1 188 ? -31.759 -8.259 10.747 1.00 89.31 188 GLY A C 1
ATOM 1500 O O . GLY A 1 188 ? -32.435 -8.235 9.723 1.00 89.31 188 GLY A O 1
ATOM 1501 N N . CYS A 1 189 ? -30.670 -9.028 10.852 1.00 89.69 189 CYS A N 1
ATOM 1502 C CA . CYS A 1 189 ? -30.171 -9.883 9.772 1.00 89.69 189 CYS A CA 1
ATOM 1503 C C . CYS A 1 189 ? -30.986 -11.174 9.548 1.00 89.69 189 CYS A C 1
ATOM 1505 O O . CYS A 1 189 ? -30.616 -11.986 8.702 1.00 89.69 189 CYS A O 1
ATOM 1507 N N . GLY A 1 190 ? -32.046 -11.411 10.331 1.00 88.81 190 GLY A N 1
ATOM 1508 C CA . GLY A 1 190 ? -32.886 -12.612 10.256 1.00 88.81 190 GLY A CA 1
ATOM 1509 C C . GLY A 1 190 ? -32.453 -13.765 11.168 1.00 88.81 190 GLY A C 1
ATOM 1510 O O . GLY A 1 190 ? -33.087 -14.818 11.163 1.00 88.81 190 GLY A O 1
ATOM 1511 N N . PHE A 1 191 ? -31.404 -13.591 11.978 1.00 90.62 191 PHE A N 1
ATOM 1512 C CA . PHE A 1 191 ? -31.042 -14.575 13.003 1.00 90.62 191 PHE A CA 1
ATOM 1513 C C . PHE A 1 191 ? -32.132 -14.655 14.077 1.00 90.62 191 PHE A C 1
ATOM 1515 O O . PHE A 1 191 ? -32.622 -13.625 14.538 1.00 90.62 191 PHE A O 1
ATOM 1522 N N . THR A 1 192 ? -32.492 -15.876 14.477 1.00 90.62 192 THR A N 1
ATOM 1523 C CA . THR A 1 192 ? -33.476 -16.151 15.531 1.00 90.62 192 THR A CA 1
ATOM 1524 C C . THR A 1 192 ? -33.002 -17.323 16.382 1.00 90.62 192 THR A C 1
ATOM 1526 O O . THR A 1 192 ? -32.561 -18.340 15.844 1.00 90.62 192 THR A O 1
ATOM 1529 N N . PHE A 1 193 ? -33.118 -17.203 17.702 1.00 87.94 193 PHE A N 1
ATOM 1530 C CA . PHE A 1 193 ? -32.761 -18.261 18.640 1.00 87.94 193 PHE A CA 1
ATOM 1531 C C . PHE A 1 193 ? -33.823 -18.415 19.726 1.00 87.94 193 PHE A C 1
ATOM 1533 O O . PHE A 1 193 ? -34.153 -17.453 20.410 1.00 87.94 193 PHE A O 1
ATOM 1540 N N . HIS A 1 194 ? -34.336 -19.635 19.891 1.00 86.88 194 HIS A N 1
ATOM 1541 C CA . HIS A 1 194 ? -35.389 -19.957 20.854 1.00 86.88 194 HIS A CA 1
ATOM 1542 C C . HIS A 1 194 ? -34.816 -20.646 22.093 1.00 86.88 194 HIS A C 1
ATOM 1544 O O . HIS A 1 194 ? -34.045 -21.607 21.987 1.00 86.88 194 HIS A O 1
ATOM 1550 N N . VAL A 1 195 ? -35.262 -20.215 23.270 1.00 80.06 195 VAL A N 1
ATOM 1551 C CA . VAL A 1 195 ? -34.863 -20.799 24.552 1.00 80.06 195 VAL A CA 1
ATOM 1552 C C . VAL A 1 195 ? -36.004 -21.649 25.109 1.00 80.06 195 VAL A C 1
ATOM 1554 O O . VAL A 1 195 ? -37.123 -21.182 25.273 1.00 80.06 195 VAL A O 1
ATOM 1557 N N . LYS A 1 196 ? -35.725 -22.931 25.389 1.00 72.00 196 LYS A N 1
ATOM 1558 C CA . LYS A 1 196 ? -36.717 -23.879 25.941 1.00 72.00 196 LYS A CA 1
ATOM 1559 C C . LYS A 1 196 ? -36.989 -23.680 27.434 1.00 72.00 196 LYS A C 1
ATOM 1561 O O . LYS A 1 196 ? -38.095 -23.959 27.880 1.00 72.00 196 LYS A O 1
ATOM 1566 N N . TYR A 1 197 ? -35.977 -23.252 28.181 1.00 66.88 197 TYR A N 1
ATOM 1567 C CA . TYR A 1 197 ? -36.023 -23.031 29.623 1.00 66.88 197 TYR A CA 1
ATOM 1568 C C . TYR A 1 197 ? -35.297 -21.730 29.893 1.00 66.88 197 TYR A C 1
ATOM 1570 O O . TYR A 1 197 ? -34.128 -21.644 29.527 1.00 66.88 197 TYR A O 1
ATOM 1578 N N . VAL A 1 198 ? -36.007 -20.758 30.459 1.00 68.81 198 VAL A N 1
ATOM 1579 C CA . VAL A 1 198 ? -35.438 -19.472 30.850 1.00 68.81 198 VAL A CA 1
ATOM 1580 C C . VAL A 1 198 ? -35.104 -19.562 32.329 1.00 68.81 198 VAL A C 1
ATOM 1582 O O . VAL A 1 198 ? -36.017 -19.675 33.148 1.00 68.81 198 VAL A O 1
ATOM 1585 N N . TYR A 1 199 ? -33.815 -19.619 32.656 1.00 64.25 199 TYR A N 1
ATOM 1586 C CA . TYR A 1 199 ? -33.357 -19.642 34.052 1.00 64.25 199 TYR A CA 1
ATOM 1587 C C . TYR A 1 199 ? -33.067 -18.230 34.566 1.00 64.25 199 TYR A C 1
ATOM 1589 O O . TYR A 1 199 ? -33.316 -17.953 35.741 1.00 64.25 199 TYR A O 1
ATOM 1597 N N . HIS A 1 200 ? -32.622 -17.349 33.668 1.00 72.00 200 HIS A N 1
ATOM 1598 C CA . HIS A 1 200 ? -32.387 -15.931 33.923 1.00 72.00 200 HIS A CA 1
ATOM 1599 C C . HIS A 1 200 ? -33.111 -15.062 32.876 1.00 72.00 200 HIS A C 1
ATOM 1601 O O . HIS A 1 200 ? -34.340 -15.066 32.845 1.00 72.00 200 HIS A O 1
ATOM 1607 N N . SER A 1 201 ? -32.386 -14.357 32.001 1.00 79.00 201 SER A N 1
ATOM 1608 C CA . SER A 1 201 ? -32.916 -13.750 30.771 1.00 79.00 201 SER A CA 1
ATOM 1609 C C . SER A 1 201 ? -32.610 -14.620 29.544 1.00 79.00 201 SER A C 1
ATOM 1611 O O . SER A 1 201 ? -31.700 -15.453 29.544 1.00 79.00 201 SER A O 1
ATOM 1613 N N . VAL A 1 202 ? -33.363 -14.441 28.457 1.00 83.75 202 VAL A N 1
ATOM 1614 C CA . VAL A 1 202 ? -33.141 -15.173 27.195 1.00 83.75 202 VAL A CA 1
ATOM 1615 C C . VAL A 1 202 ? -31.785 -14.798 26.589 1.00 83.75 202 VAL A C 1
ATOM 1617 O O . VAL A 1 202 ? -31.155 -15.624 25.923 1.00 83.75 202 VAL A O 1
ATOM 1620 N N . LEU A 1 203 ? -31.343 -13.556 26.814 1.00 87.00 203 LEU A N 1
ATOM 1621 C CA . LEU A 1 203 ? -30.037 -13.053 26.392 1.00 87.00 203 LEU A CA 1
ATOM 1622 C C . LEU A 1 203 ? -28.891 -13.684 27.189 1.00 87.00 203 LEU A C 1
ATOM 1624 O O . LEU A 1 203 ? -27.923 -14.128 26.570 1.00 87.00 203 LEU A O 1
ATOM 1628 N N . GLU A 1 204 ? -29.022 -13.802 28.510 1.00 84.88 204 GLU A N 1
ATOM 1629 C CA . GLU A 1 204 ? -28.046 -14.495 29.369 1.00 84.88 204 GLU A CA 1
ATOM 1630 C C . GLU A 1 204 ? -27.916 -15.970 28.989 1.00 84.88 204 GLU A C 1
ATOM 1632 O O . GLU A 1 204 ? -26.823 -16.450 28.684 1.00 84.88 204 GLU A O 1
ATOM 1637 N N . ASP A 1 205 ? -29.046 -16.671 28.868 1.00 84.81 205 ASP A N 1
ATOM 1638 C CA . ASP A 1 205 ? -29.059 -18.086 28.489 1.00 84.81 205 ASP A CA 1
ATOM 1639 C C . ASP A 1 205 ? -28.476 -18.317 27.082 1.00 84.81 205 ASP A C 1
ATOM 1641 O O . ASP A 1 205 ? -27.961 -19.400 26.766 1.00 84.81 205 ASP A O 1
ATOM 1645 N N . PHE A 1 206 ? -28.589 -17.326 26.193 1.00 87.75 206 PHE A N 1
ATOM 1646 C CA . PHE A 1 206 ? -27.947 -17.352 24.885 1.00 87.75 206 PHE A CA 1
ATOM 1647 C C . PHE A 1 206 ? -26.432 -17.138 24.992 1.00 87.75 206 PHE A C 1
ATOM 1649 O O . PHE A 1 206 ? -25.676 -17.911 24.395 1.00 87.75 206 PHE A O 1
ATOM 1656 N N . GLN A 1 207 ? -25.988 -16.134 25.751 1.00 87.75 207 GLN A N 1
ATOM 1657 C CA . GLN A 1 207 ? -24.572 -15.835 25.963 1.00 87.75 207 GLN A CA 1
ATOM 1658 C C . GLN A 1 207 ? -23.836 -17.047 26.542 1.00 87.75 207 GLN A C 1
ATOM 1660 O O . GLN A 1 207 ? -22.839 -17.487 25.964 1.00 87.75 207 GLN A O 1
ATOM 1665 N N . ASP A 1 208 ? -24.385 -17.665 27.586 1.00 86.62 208 ASP A N 1
ATOM 1666 C CA . ASP A 1 208 ? -23.810 -18.853 28.217 1.00 86.62 208 ASP A CA 1
ATOM 1667 C C . ASP A 1 208 ? -23.675 -20.022 27.243 1.00 86.62 208 ASP A C 1
ATOM 1669 O O . ASP A 1 208 ? -22.669 -20.736 27.234 1.00 86.62 208 ASP A O 1
ATOM 1673 N N . LYS A 1 209 ? -24.664 -20.233 26.369 1.00 86.88 209 LYS A N 1
ATOM 1674 C CA . LYS A 1 209 ? -24.598 -21.299 25.358 1.00 86.88 209 LYS A CA 1
ATOM 1675 C C . LYS A 1 209 ? -23.527 -21.044 24.313 1.00 86.88 209 LYS A C 1
ATOM 1677 O O . LYS A 1 209 ? -22.859 -21.994 23.909 1.00 86.88 209 LYS A O 1
ATOM 1682 N N . ILE A 1 210 ? -23.361 -19.800 23.871 1.00 86.75 210 ILE A N 1
ATOM 1683 C CA . ILE A 1 210 ? -22.317 -19.443 22.906 1.00 86.75 210 ILE A CA 1
ATOM 1684 C C . ILE A 1 210 ? -20.932 -19.601 23.534 1.00 86.75 210 ILE A C 1
ATOM 1686 O O . ILE A 1 210 ? -20.061 -20.219 22.919 1.00 86.75 210 ILE A O 1
ATOM 1690 N N . VAL A 1 211 ? -20.742 -19.120 24.764 1.00 85.94 211 VAL A N 1
ATOM 1691 C CA . VAL A 1 211 ? -19.479 -19.272 25.499 1.00 85.94 211 VAL A CA 1
ATOM 1692 C C . VAL A 1 211 ? -19.156 -20.753 25.702 1.00 85.94 211 VAL A C 1
ATOM 1694 O O . VAL A 1 211 ? -18.062 -21.196 25.355 1.00 85.94 211 VAL A O 1
ATOM 1697 N N . ASN A 1 212 ? -20.119 -21.556 26.162 1.00 86.00 212 ASN A N 1
ATOM 1698 C CA . ASN A 1 212 ? -19.928 -22.996 26.345 1.00 86.00 212 ASN A CA 1
ATOM 1699 C C . ASN A 1 212 ? -19.623 -23.724 25.028 1.00 86.00 212 ASN A C 1
ATOM 1701 O O . ASN A 1 212 ? -18.735 -24.579 24.993 1.00 86.00 212 ASN A O 1
ATOM 1705 N N . ALA A 1 213 ? -20.312 -23.388 23.934 1.00 85.19 213 ALA A N 1
ATOM 1706 C CA . ALA A 1 213 ? -20.033 -23.966 22.622 1.00 85.19 213 ALA A CA 1
ATOM 1707 C C . ALA A 1 213 ? -18.608 -23.632 22.156 1.00 85.19 213 ALA A C 1
ATOM 1709 O O . ALA A 1 213 ? -17.896 -24.519 21.685 1.00 85.19 213 ALA A O 1
ATOM 1710 N N . PHE A 1 214 ? -18.167 -22.385 22.340 1.00 83.44 214 PHE A N 1
ATOM 1711 C CA . PHE A 1 214 ? -16.805 -21.973 22.013 1.00 83.44 214 PHE A CA 1
ATOM 1712 C C . PHE A 1 214 ? -15.765 -22.735 22.844 1.00 83.44 214 PHE A C 1
ATOM 1714 O O . PHE A 1 214 ? -14.801 -23.255 22.289 1.00 83.44 214 PHE A O 1
ATOM 1721 N N . MET A 1 215 ? -15.988 -22.872 24.154 1.00 85.25 215 MET A N 1
ATOM 1722 C CA . MET A 1 215 ? -15.079 -23.594 25.051 1.00 85.25 215 MET A CA 1
ATOM 1723 C C . MET A 1 215 ? -15.036 -25.103 24.775 1.00 85.25 215 MET A C 1
ATOM 1725 O O . MET A 1 215 ? -13.997 -25.724 24.967 1.00 85.25 215 MET A O 1
ATOM 1729 N N . THR A 1 216 ? -16.132 -25.698 24.294 1.00 85.56 216 THR A N 1
ATOM 1730 C CA . THR A 1 216 ? -16.201 -27.137 23.971 1.00 85.56 216 THR A CA 1
ATOM 1731 C C . THR A 1 216 ? -15.491 -27.484 22.656 1.00 85.56 216 THR A C 1
ATOM 1733 O O . THR A 1 216 ? -15.067 -28.622 22.468 1.00 85.56 216 THR A O 1
ATOM 1736 N N . HIS A 1 217 ? -15.372 -26.526 21.733 1.00 72.50 217 HIS A N 1
ATOM 1737 C CA . HIS A 1 217 ? -14.782 -26.720 20.402 1.00 72.50 217 HIS A CA 1
ATOM 1738 C C . HIS A 1 217 ? -13.388 -26.091 20.241 1.00 72.50 217 HIS A C 1
ATOM 1740 O O . HIS A 1 217 ? -12.920 -25.925 19.112 1.00 72.50 217 HIS A O 1
ATOM 1746 N N . ARG A 1 218 ? -12.738 -25.752 21.357 1.00 53.50 218 ARG A N 1
ATOM 1747 C CA . ARG A 1 218 ? -11.347 -25.295 21.421 1.00 53.50 218 ARG A CA 1
ATOM 1748 C C . ARG A 1 218 ? -10.395 -26.469 21.633 1.00 53.50 218 ARG A C 1
ATOM 1750 O O . ARG A 1 218 ? -9.285 -26.404 21.063 1.00 53.50 218 ARG A O 1
#

Mean predicted aligned error: 20.14 Å

pLDDT: mean 76.66, std 16.4, range [31.66, 94.31]

Solvent-accessible surface area (backbone atoms only — not comparable to full-atom values): 13641 Å² total; per-residue (Å²): 136,84,83,82,82,81,78,77,74,82,78,73,76,74,69,90,60,79,58,68,66,56,56,53,50,44,53,52,51,47,54,50,51,52,51,54,48,52,54,50,50,57,52,60,72,35,91,83,56,86,68,52,73,67,59,53,51,51,48,52,52,52,49,52,55,50,49,59,72,71,45,95,57,96,71,69,50,73,66,51,29,39,76,71,67,76,36,54,70,71,57,49,52,54,45,51,52,54,47,52,51,52,51,50,52,51,52,55,68,69,51,44,69,67,56,54,50,49,51,52,51,53,52,50,55,49,52,51,52,52,49,50,52,54,48,56,64,52,56,66,69,72,76,73,86,72,95,76,91,82,87,82,88,78,80,84,66,85,76,85,81,48,68,28,89,83,75,72,77,50,59,50,43,78,47,82,83,54,104,86,59,78,37,31,37,36,36,95,86,70,52,73,50,77,48,95,73,74,90,76,46,69,61,55,60,44,50,53,50,52,53,51,52,54,66,74,74,110

Organism: Phytophthora nicotianae (NCBI:txid4792)

Foldseek 3Di:
DDDDDPPPDPPPPPPPDDDPVLVVLLVVVLVVVVVLVVVLVVLVPDVPNPDDSVRSVVVVVVVVVVCVVPDPDPDQHLVRCVVVVVDDPVSSVVSVVSSVVVVVVVVVVVPPVVNVVVVVVVVVVVVVVVVVVVVVVVVVVPPPPDDDDDDDDPPPPPPDWDQDPPPSPFTWDWDPDDPPDFTWIDDPVGDIDGDPDPPDGNNVVVVVVVVVVVVVVD

Radius of gyration: 34.25 Å; Cα contacts (8 Å, |Δi|>4): 105; chains: 1; bounding box: 111×42×93 Å